Protein AF-A0AAW2Z9S6-F1 (afdb_monomer_lite)

Sequence (264 aa):
MLNVLFLSYLDWESANLIKPLLRPLSDQSIALRDLPSRLWHWSTTSNLFQDFGDALVVNSSRWFWSSSALLLTQYNLYFIGTRGRLAGVPHLWLFFALAEILPISFTQNLFFIILLPCLGQVEKQQRAFELQNRWFWLVCALPYGIILLSARSLGDNLIYGILIGRLFLLVPLFIPLKISGGSAKSNNSFTLADIVTYAVAALLFVQPLLHVSDLDTLKNIFSGLNAHPAVSALAYDFIISLFSWTVWGFITYKQQDSVKEKNN

Radius of gyration: 22.42 Å; chains: 1; bounding box: 60×62×54 Å

pLDDT: mean 75.41, std 13.13, range [40.66, 94.5]

Organism: NCBI:txid1008807

Secondary structure (DSSP, 8-state):
-HHHHHHHHHHHHHHH-SS-S---GGGHHHHHHTHHHHHHHHHHHS-HHHHHHHHHHSSHHHHHHHHHHHHHHHHHHHHHHHHHHHTT-TTTHHHHHHHHHS-HHHHHHHHHHHHGGGHHHHHHHHHHHHTT-HHHIIIIIHHHHHHHHHGGG-GGGHHHHHHHHHHHHHHHHHS------S---------HHHHHHHHHHHHHHHHHHHT--SHHHHHHHHHGGGS-HHHHHHHHHHHHHHHHHHHHHHHHHHHHHHHHHTT-

Foldseek 3Di:
DVVLVVVQLQVVCVVPDPDPPPDPPVCVVVVVVCVVVSSVVSVVPTCSLLVLLCLQLVDLLSLLLQLLLLLLLLVLLLCLLLLCVQLVPPPSVVLLVCSVPDQNLVSSLVSLVVCVVVLVSSVVQVVQQVLPVLVLLVQQVVLLLVLSVCLNVCRVNNSVSVVVSSVSSCVSNVPDRDRPPDDPPPPVPCDPSNVVSVVSSCCSVCVSVVQPPDPVVVVVSVVSCVPDPSSVSSNVSSVSNVVSVVVSVVVSVVVVVVVVVVVD

Structure (mmCIF, N/CA/C/O backbone):
data_AF-A0AAW2Z9S6-F1
#
_entry.id   AF-A0AAW2Z9S6-F1
#
loop_
_atom_site.group_PDB
_atom_site.id
_atom_site.type_symbol
_atom_site.label_atom_id
_atom_site.label_alt_id
_atom_site.label_comp_id
_atom_site.label_asym_id
_atom_site.label_entity_id
_atom_site.label_seq_id
_atom_site.pdbx_PDB_ins_code
_atom_site.Cartn_x
_atom_site.Cartn_y
_atom_site.Cartn_z
_atom_site.occupancy
_atom_site.B_iso_or_equiv
_atom_site.auth_seq_id
_atom_site.auth_comp_id
_atom_site.auth_asym_id
_atom_site.auth_atom_id
_atom_site.pdbx_PDB_model_num
ATOM 1 N N . MET A 1 1 ? 2.725 -9.858 -9.820 1.00 62.59 1 MET A N 1
ATOM 2 C CA . MET A 1 1 ? 4.072 -9.721 -9.220 1.00 62.59 1 MET A CA 1
ATOM 3 C C . MET A 1 1 ? 5.004 -10.867 -9.605 1.00 62.59 1 MET A C 1
ATOM 5 O O . MET A 1 1 ? 6.034 -10.594 -10.199 1.00 62.59 1 MET A O 1
ATOM 9 N N . LEU A 1 2 ? 4.636 -12.131 -9.364 1.00 72.44 2 LEU A N 1
ATOM 10 C CA . LEU A 1 2 ? 5.493 -13.289 -9.671 1.00 72.44 2 LEU A CA 1
ATOM 11 C C . LEU A 1 2 ? 5.925 -13.364 -11.147 1.00 72.44 2 LEU A C 1
ATOM 13 O O . LEU A 1 2 ? 7.079 -13.647 -11.434 1.00 72.44 2 LEU A O 1
ATOM 17 N N . ASN A 1 3 ? 5.035 -12.993 -12.073 1.00 75.38 3 ASN A N 1
ATOM 18 C CA . ASN A 1 3 ? 5.365 -12.918 -13.499 1.00 75.38 3 ASN A CA 1
ATOM 19 C C . ASN A 1 3 ? 6.486 -11.900 -13.809 1.00 75.38 3 ASN A C 1
ATOM 21 O O . ASN A 1 3 ? 7.333 -12.157 -14.649 1.00 75.38 3 ASN A O 1
ATOM 25 N N . VAL A 1 4 ? 6.539 -10.766 -13.098 1.00 74.69 4 VAL A N 1
ATOM 26 C CA . VAL A 1 4 ? 7.598 -9.755 -13.291 1.00 74.69 4 VAL A CA 1
ATOM 27 C C . VAL A 1 4 ? 8.944 -10.272 -12.788 1.00 74.69 4 VAL A C 1
ATOM 29 O O . VAL A 1 4 ? 9.953 -10.104 -13.460 1.00 74.69 4 VAL A O 1
ATOM 32 N N . LEU A 1 5 ? 8.942 -10.945 -11.634 1.00 78.56 5 LEU A N 1
ATOM 33 C CA . LEU A 1 5 ? 10.139 -11.584 -11.082 1.00 78.56 5 LEU A CA 1
ATOM 34 C C . LEU A 1 5 ? 10.674 -12.658 -12.033 1.00 78.56 5 LEU A C 1
ATOM 36 O O . LEU A 1 5 ? 11.873 -12.728 -12.269 1.00 78.56 5 LEU A O 1
ATOM 40 N N . PHE A 1 6 ? 9.775 -13.457 -12.608 1.00 79.75 6 PHE A N 1
ATOM 41 C CA . PHE A 1 6 ? 10.136 -14.506 -13.553 1.00 79.75 6 PHE A CA 1
ATOM 42 C C . PHE A 1 6 ? 10.740 -13.939 -14.842 1.00 79.75 6 PHE A C 1
ATOM 44 O O . PHE A 1 6 ? 11.802 -14.386 -15.260 1.00 79.75 6 PHE A O 1
ATOM 51 N N . LEU A 1 7 ? 10.111 -12.919 -15.434 1.00 79.38 7 LEU A N 1
ATOM 52 C CA . LEU A 1 7 ? 10.627 -12.260 -16.638 1.00 79.38 7 LEU A CA 1
ATOM 53 C C . LEU A 1 7 ? 11.990 -11.600 -16.387 1.00 79.38 7 LEU A C 1
ATOM 55 O O . LEU A 1 7 ? 12.924 -11.836 -17.140 1.00 79.38 7 LEU A O 1
ATOM 59 N N . SER A 1 8 ? 12.142 -10.873 -15.277 1.00 80.06 8 SER A N 1
ATOM 60 C CA . SER A 1 8 ? 13.419 -10.245 -14.915 1.00 80.06 8 SER A CA 1
ATOM 61 C C . SER A 1 8 ? 14.534 -11.265 -14.657 1.00 80.06 8 SER A C 1
ATOM 63 O O . SER A 1 8 ? 15.689 -11.017 -15.003 1.00 80.06 8 SER A O 1
ATOM 65 N N . TYR A 1 9 ? 14.207 -12.420 -14.069 1.00 80.94 9 TYR A N 1
ATOM 66 C CA . TYR A 1 9 ? 15.168 -13.507 -13.902 1.00 80.94 9 TYR A CA 1
ATOM 67 C C . TYR A 1 9 ? 15.626 -14.067 -15.250 1.00 80.94 9 TYR A C 1
ATOM 69 O O . TYR A 1 9 ? 16.826 -14.217 -15.459 1.00 80.94 9 TYR A O 1
ATOM 77 N N . LEU A 1 10 ? 14.693 -14.326 -16.173 1.00 80.31 10 LEU A N 1
ATOM 78 C CA . LEU A 1 10 ? 15.015 -14.829 -17.511 1.00 80.31 10 LEU A CA 1
ATOM 79 C C . LEU A 1 10 ? 15.867 -13.839 -18.314 1.00 80.31 10 LEU A C 1
ATOM 81 O O . LEU A 1 10 ? 16.835 -14.248 -18.955 1.00 80.31 10 LEU A O 1
ATOM 85 N N . ASP A 1 11 ? 15.549 -12.546 -18.239 1.00 81.12 11 ASP A N 1
ATOM 86 C CA . ASP A 1 11 ? 16.310 -11.499 -18.923 1.00 81.12 11 ASP A CA 1
ATOM 87 C C . ASP A 1 11 ? 17.741 -11.415 -18.372 1.00 81.12 11 ASP A C 1
ATOM 89 O O . ASP A 1 11 ? 18.709 -11.456 -19.135 1.00 81.12 11 ASP A O 1
ATOM 93 N N . TRP A 1 12 ? 17.899 -11.402 -17.044 1.00 82.62 12 TRP A N 1
ATOM 94 C CA . TRP A 1 12 ? 19.214 -11.428 -16.397 1.00 82.62 12 TRP A CA 1
ATOM 95 C C . TRP A 1 12 ? 19.997 -12.708 -16.710 1.00 82.62 12 TRP A C 1
ATOM 97 O O . TRP A 1 12 ? 21.209 -12.649 -16.927 1.00 82.62 12 TRP A O 1
ATOM 107 N N . GLU A 1 13 ? 19.325 -13.860 -16.757 1.00 79.62 13 GLU A N 1
ATOM 108 C CA . GLU A 1 13 ? 19.946 -15.139 -17.093 1.00 79.62 13 GLU A CA 1
ATOM 109 C C . GLU A 1 13 ? 20.476 -15.127 -18.531 1.00 79.62 13 GLU A C 1
ATOM 111 O O . GLU A 1 13 ? 21.616 -15.522 -18.772 1.00 79.62 13 GLU A O 1
ATOM 116 N N . SER A 1 14 ? 19.686 -14.606 -19.474 1.00 76.12 14 SER A N 1
ATOM 117 C CA . SER A 1 14 ? 20.071 -14.497 -20.885 1.00 76.12 14 SER A CA 1
ATOM 118 C C . SER A 1 14 ? 21.260 -13.558 -21.122 1.00 76.12 14 SER A C 1
ATOM 120 O O . SER A 1 14 ? 22.057 -13.793 -22.029 1.00 76.12 14 SER A O 1
ATOM 122 N N . ALA A 1 15 ? 21.411 -12.525 -20.285 1.00 75.50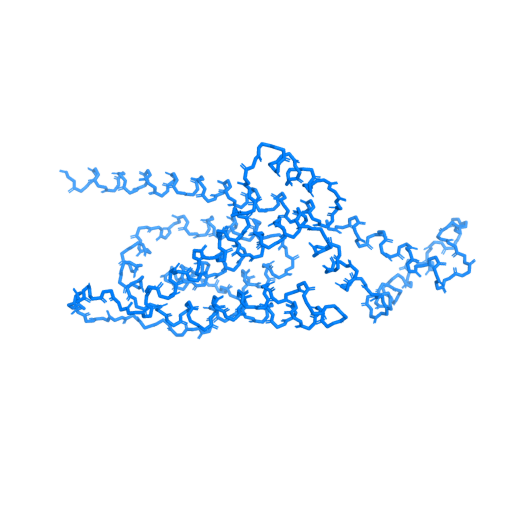 15 ALA A N 1
ATOM 123 C CA . ALA A 1 15 ? 22.498 -11.554 -20.373 1.00 75.50 15 ALA A CA 1
ATOM 124 C C . ALA A 1 15 ? 23.806 -12.044 -19.725 1.00 75.50 15 ALA A C 1
ATOM 126 O O . ALA A 1 15 ? 24.889 -11.669 -20.173 1.00 75.50 15 ALA A O 1
ATOM 127 N N . ASN A 1 16 ? 23.722 -12.875 -18.679 1.00 73.12 16 ASN A N 1
ATOM 128 C CA . ASN A 1 16 ? 24.881 -13.292 -17.880 1.00 73.12 16 ASN A CA 1
ATOM 129 C C . ASN A 1 16 ? 25.348 -14.735 -18.141 1.00 73.12 16 ASN A C 1
ATOM 131 O O . ASN A 1 16 ? 26.445 -15.103 -17.717 1.00 73.12 16 ASN A O 1
ATOM 135 N N . LEU A 1 17 ? 24.560 -15.570 -18.830 1.00 65.25 17 LEU A N 1
ATOM 136 C CA . LEU A 1 17 ? 24.917 -16.961 -19.124 1.00 65.25 17 LEU A CA 1
ATOM 137 C C . LEU A 1 17 ? 24.865 -17.273 -20.627 1.00 65.25 17 LEU A C 1
ATOM 139 O O . LEU A 1 17 ? 23.868 -17.069 -21.305 1.00 65.25 17 LEU A O 1
ATOM 143 N N . ILE A 1 18 ? 25.937 -17.894 -21.132 1.00 52.91 18 ILE A N 1
ATOM 144 C CA . ILE A 1 18 ? 26.110 -18.297 -22.545 1.00 52.91 18 ILE A CA 1
ATOM 145 C C . ILE A 1 18 ? 25.125 -19.414 -22.976 1.00 52.91 18 ILE A C 1
ATOM 147 O O . ILE A 1 18 ? 25.031 -19.737 -24.159 1.00 52.91 18 ILE A O 1
ATOM 151 N N . LYS A 1 19 ? 24.378 -20.042 -22.052 1.00 52.75 19 LYS A N 1
ATOM 152 C CA . LYS A 1 19 ? 23.425 -21.122 -22.372 1.00 52.75 19 LYS A CA 1
ATOM 153 C C . LYS A 1 19 ? 22.142 -21.023 -21.529 1.00 52.75 19 LYS A C 1
ATOM 155 O O . LYS A 1 19 ? 22.248 -21.186 -20.314 1.00 52.75 19 LYS A O 1
ATOM 160 N N . PRO A 1 20 ? 20.961 -20.832 -22.150 1.00 52.03 20 PRO A N 1
ATOM 161 C CA . PRO A 1 20 ? 19.676 -20.786 -21.450 1.00 52.03 20 PRO A CA 1
ATOM 162 C C . PRO A 1 20 ? 19.288 -22.156 -20.866 1.00 52.03 20 PRO A C 1
ATOM 164 O O . PRO A 1 20 ? 19.806 -23.188 -21.299 1.00 52.03 20 PRO A O 1
ATOM 167 N N . LEU A 1 21 ? 18.338 -22.157 -19.920 1.00 54.91 21 LEU A N 1
ATOM 168 C CA . LEU A 1 21 ? 17.758 -23.290 -19.163 1.00 54.91 21 LEU A CA 1
ATOM 169 C C . LEU A 1 21 ? 17.339 -24.548 -19.956 1.00 54.91 21 LEU A C 1
ATOM 171 O O . LEU A 1 21 ? 16.983 -25.561 -19.355 1.00 54.91 21 LEU A O 1
ATOM 175 N N . LEU A 1 22 ? 17.418 -24.544 -21.285 1.00 52.47 22 LEU A N 1
ATOM 176 C CA . LEU A 1 22 ? 17.232 -25.717 -22.138 1.00 52.47 22 LEU A CA 1
ATOM 177 C C . LEU A 1 22 ? 18.496 -26.600 -22.138 1.00 52.47 22 LEU A C 1
ATOM 179 O O . LEU A 1 22 ? 19.112 -26.838 -23.177 1.00 52.47 22 LEU A O 1
ATOM 183 N N . ARG A 1 23 ? 18.914 -27.086 -20.962 1.00 53.75 23 ARG A N 1
ATOM 184 C CA . ARG A 1 23 ? 19.869 -28.203 -20.865 1.00 53.75 23 ARG A CA 1
ATOM 185 C C . ARG A 1 23 ? 19.127 -29.544 -20.879 1.00 53.75 23 ARG A C 1
ATOM 187 O O . ARG A 1 23 ? 18.022 -29.629 -20.342 1.00 53.75 23 ARG A O 1
ATOM 194 N N . PRO A 1 24 ? 19.723 -30.596 -21.469 1.00 51.78 24 PRO A N 1
ATOM 195 C CA . PRO A 1 24 ? 19.145 -31.935 -21.456 1.00 51.78 24 PRO A CA 1
ATOM 196 C C . PRO A 1 24 ? 18.917 -32.436 -20.018 1.00 51.78 24 PRO A C 1
ATOM 198 O O . PRO A 1 24 ? 19.668 -32.109 -19.099 1.00 51.78 24 PRO A O 1
ATOM 201 N N . LEU A 1 25 ? 17.867 -33.247 -19.847 1.00 52.03 25 LEU A N 1
ATOM 202 C CA . LEU A 1 25 ? 17.317 -33.752 -18.576 1.00 52.03 25 LEU A CA 1
ATOM 203 C C . LEU A 1 25 ? 18.333 -34.420 -17.623 1.00 52.03 25 LEU A C 1
ATOM 205 O O . LEU A 1 25 ? 18.037 -34.562 -16.441 1.00 52.03 25 LEU A O 1
ATOM 209 N N . SER A 1 26 ? 19.527 -34.795 -18.092 1.00 54.38 26 SER A N 1
ATOM 210 C CA . SER A 1 26 ? 20.586 -35.390 -17.264 1.00 54.38 26 SER A CA 1
ATOM 211 C C . SER A 1 26 ? 21.250 -34.409 -16.284 1.00 54.38 26 SER A C 1
ATOM 213 O O . SER A 1 26 ? 21.793 -34.855 -15.279 1.00 54.38 26 SER A O 1
ATOM 215 N N . ASP A 1 27 ? 21.177 -33.095 -16.535 1.00 55.59 27 ASP A N 1
ATOM 216 C CA . ASP A 1 27 ? 21.885 -32.056 -15.757 1.00 55.59 27 ASP A CA 1
ATOM 217 C C . ASP A 1 27 ? 20.980 -31.269 -14.781 1.00 55.59 27 ASP A C 1
ATOM 219 O O . ASP A 1 27 ? 21.445 -30.372 -14.070 1.00 55.59 27 ASP A O 1
ATOM 223 N N . GLN A 1 28 ? 19.676 -31.572 -14.726 1.00 55.84 28 GLN A N 1
ATOM 224 C CA . GLN A 1 28 ? 18.702 -30.786 -13.949 1.00 55.84 28 GLN A CA 1
ATOM 225 C C . GLN A 1 28 ? 18.912 -30.863 -12.428 1.00 55.84 28 GLN A C 1
ATOM 227 O O . GLN A 1 28 ? 18.632 -29.897 -11.718 1.00 55.84 28 GLN A O 1
ATOM 232 N N . SER A 1 29 ? 19.446 -31.973 -11.913 1.00 54.62 29 SER A N 1
ATOM 233 C CA . SER A 1 29 ? 19.710 -32.149 -10.477 1.00 54.62 29 SER A CA 1
ATOM 234 C C . SER A 1 29 ? 20.829 -31.234 -9.963 1.00 54.62 29 SER A C 1
ATOM 236 O O . SER A 1 29 ? 20.749 -30.728 -8.844 1.00 54.62 29 SER A O 1
ATOM 238 N N . ILE A 1 30 ? 21.837 -30.964 -10.797 1.00 55.44 30 ILE A N 1
ATOM 239 C CA . ILE A 1 30 ? 22.934 -30.033 -10.497 1.00 55.44 30 ILE A CA 1
ATOM 240 C C . ILE A 1 30 ? 22.424 -28.587 -10.602 1.00 55.44 30 ILE A C 1
ATOM 242 O O . ILE A 1 30 ? 22.710 -27.765 -9.735 1.00 55.44 30 ILE A O 1
ATOM 246 N N . ALA A 1 31 ? 21.582 -28.292 -11.599 1.00 61.53 31 ALA A N 1
ATOM 247 C CA . ALA A 1 31 ? 20.992 -26.966 -11.786 1.00 61.53 31 ALA A CA 1
ATOM 248 C C . ALA A 1 31 ? 20.069 -26.531 -10.628 1.00 61.53 31 ALA A C 1
ATOM 250 O O . ALA A 1 31 ? 20.084 -25.362 -10.247 1.00 61.53 31 ALA A O 1
ATOM 251 N N . LEU A 1 32 ? 19.305 -27.457 -10.034 1.00 65.62 32 LEU A N 1
ATOM 252 C CA . LEU A 1 32 ? 18.436 -27.167 -8.883 1.00 65.62 32 LEU A CA 1
ATOM 253 C C . LEU A 1 32 ? 19.219 -26.921 -7.586 1.00 65.62 32 LEU A C 1
ATOM 255 O O . LEU A 1 32 ? 18.784 -26.127 -6.752 1.00 65.62 32 LEU A O 1
ATOM 259 N N . ARG A 1 33 ? 20.382 -27.562 -7.413 1.00 71.38 33 ARG A N 1
ATOM 260 C CA . ARG A 1 33 ? 21.238 -27.376 -6.228 1.00 71.38 33 ARG A CA 1
ATOM 261 C C . ARG A 1 33 ? 21.882 -25.989 -6.190 1.00 71.38 33 ARG A C 1
ATOM 263 O O . ARG A 1 33 ? 22.049 -25.428 -5.111 1.00 71.38 33 ARG A O 1
ATOM 270 N N . ASP A 1 34 ? 22.171 -25.432 -7.362 1.00 73.75 34 ASP A N 1
ATOM 271 C CA . ASP A 1 34 ? 22.728 -24.086 -7.531 1.00 73.75 34 ASP A CA 1
ATOM 272 C C . ASP A 1 34 ? 21.647 -22.998 -7.641 1.00 73.75 34 ASP A C 1
ATOM 274 O O . ASP A 1 34 ? 21.958 -21.811 -7.723 1.00 73.75 34 ASP A O 1
ATOM 278 N N . LEU A 1 35 ? 20.364 -23.370 -7.657 1.00 78.06 35 LEU A N 1
ATOM 279 C CA . LEU A 1 35 ? 19.271 -22.413 -7.809 1.00 78.06 35 LEU A CA 1
ATOM 280 C C . LEU A 1 35 ? 19.270 -21.337 -6.705 1.00 78.06 35 LEU A C 1
ATOM 282 O O . LEU A 1 35 ? 19.138 -20.165 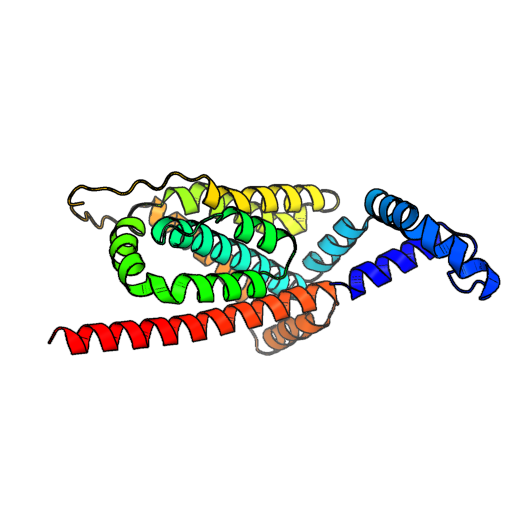-7.053 1.00 78.06 35 LEU A O 1
ATOM 286 N N . PRO A 1 36 ? 19.479 -21.651 -5.407 1.00 82.56 36 PRO A N 1
ATOM 287 C CA . PRO A 1 36 ? 19.487 -20.625 -4.363 1.00 82.56 36 PRO A CA 1
ATOM 288 C C . PRO A 1 36 ? 20.620 -19.608 -4.522 1.00 82.56 36 PRO A C 1
ATOM 290 O O . PRO A 1 36 ? 20.398 -18.413 -4.344 1.00 82.56 36 PRO A O 1
ATOM 293 N N . SER A 1 37 ? 21.826 -20.054 -4.887 1.00 81.62 37 SER A N 1
ATOM 294 C CA . SER A 1 37 ? 22.971 -19.157 -5.086 1.00 81.62 37 SER A CA 1
ATOM 295 C C . SER A 1 37 ? 22.799 -18.295 -6.337 1.00 81.62 37 SER A C 1
ATOM 297 O O . SER A 1 37 ? 23.127 -17.110 -6.308 1.00 81.62 37 SER A O 1
ATOM 299 N N . ARG A 1 38 ? 22.210 -18.842 -7.407 1.00 78.00 38 ARG A N 1
ATOM 300 C CA . ARG A 1 38 ? 21.853 -18.081 -8.615 1.00 78.00 38 ARG A CA 1
ATOM 301 C C . ARG A 1 38 ? 20.750 -17.064 -8.357 1.00 78.00 38 ARG A C 1
ATOM 303 O O . ARG A 1 38 ? 20.885 -15.926 -8.787 1.00 78.00 38 ARG A O 1
ATOM 310 N N . LEU A 1 39 ? 19.692 -17.444 -7.639 1.00 81.69 39 LEU A N 1
ATOM 311 C CA . LEU A 1 39 ? 18.620 -16.526 -7.243 1.00 81.69 39 LEU A CA 1
ATOM 312 C C . LEU A 1 39 ? 19.158 -15.407 -6.351 1.00 81.69 39 LEU A C 1
ATOM 314 O O . LEU A 1 39 ? 18.806 -14.249 -6.552 1.00 81.69 39 LEU A O 1
ATOM 318 N N . TRP A 1 40 ? 20.054 -15.728 -5.417 1.00 81.81 40 TRP A N 1
ATOM 319 C CA . TRP A 1 40 ? 20.722 -14.727 -4.590 1.00 81.81 40 TRP A CA 1
ATOM 320 C C . TRP A 1 40 ? 21.567 -13.763 -5.430 1.00 81.81 40 TRP A C 1
ATOM 322 O O . TRP A 1 40 ? 21.462 -12.543 -5.285 1.00 81.81 40 TRP A O 1
ATOM 332 N N . HIS A 1 41 ? 22.368 -14.291 -6.356 1.00 82.75 41 HIS A N 1
ATOM 333 C CA . HIS A 1 41 ? 23.206 -13.469 -7.222 1.00 82.75 41 HIS A CA 1
ATOM 334 C C . HIS A 1 41 ? 22.371 -12.572 -8.141 1.00 82.75 41 HIS A C 1
ATOM 336 O O . HIS A 1 41 ? 22.622 -11.372 -8.214 1.00 82.75 41 HIS A O 1
ATOM 342 N N . TRP A 1 42 ? 21.317 -13.111 -8.751 1.00 84.06 42 TRP A N 1
ATOM 343 C CA . TRP A 1 42 ? 20.338 -12.330 -9.504 1.00 84.06 42 TRP A CA 1
ATOM 344 C C . TRP A 1 42 ? 19.702 -11.236 -8.641 1.00 84.06 42 TRP A C 1
ATOM 346 O O . TRP A 1 42 ? 19.671 -10.075 -9.041 1.00 84.06 42 TRP A O 1
ATOM 356 N N . SER A 1 43 ? 19.256 -11.568 -7.428 1.00 80.12 43 SER A N 1
ATOM 357 C CA . SER A 1 43 ? 18.590 -10.602 -6.547 1.00 80.12 43 SER A CA 1
ATOM 358 C C . SER A 1 43 ? 19.492 -9.443 -6.110 1.00 80.12 43 SER A C 1
ATOM 360 O O . SER A 1 43 ? 18.989 -8.362 -5.827 1.00 80.12 43 SER A O 1
ATOM 362 N N . THR A 1 44 ? 20.814 -9.650 -6.074 1.00 80.94 44 THR A N 1
ATOM 363 C CA . THR A 1 44 ? 21.791 -8.629 -5.655 1.00 80.94 44 THR A CA 1
ATOM 364 C C . THR A 1 44 ? 22.428 -7.870 -6.819 1.00 80.94 44 THR A C 1
ATOM 366 O O . THR A 1 44 ? 22.963 -6.789 -6.599 1.00 80.94 44 THR A O 1
ATOM 369 N N . THR A 1 45 ? 22.380 -8.405 -8.044 1.00 80.50 45 THR A N 1
ATOM 370 C CA . THR A 1 45 ? 23.029 -7.800 -9.226 1.00 80.50 45 THR A CA 1
ATOM 371 C C . THR A 1 45 ? 22.063 -7.293 -10.290 1.00 80.50 45 THR A C 1
ATOM 373 O O . THR A 1 45 ? 22.484 -6.577 -11.195 1.00 80.50 45 THR A O 1
ATOM 376 N N . SER A 1 46 ? 20.783 -7.657 -10.219 1.00 79.94 46 SER A N 1
ATOM 377 C CA . SER A 1 46 ? 19.779 -7.168 -11.163 1.00 79.94 46 SER A CA 1
ATOM 378 C C . SER A 1 46 ? 19.278 -5.773 -10.791 1.00 79.94 46 SER A C 1
ATOM 380 O O . SER A 1 46 ? 19.144 -5.425 -9.618 1.00 79.94 46 SER A O 1
ATOM 382 N N . ASN A 1 47 ? 18.894 -5.003 -11.809 1.00 81.75 47 ASN A N 1
ATOM 383 C CA . ASN A 1 47 ? 18.196 -3.727 -11.648 1.00 81.75 47 ASN A CA 1
ATOM 384 C C . ASN A 1 47 ? 16.687 -3.909 -11.412 1.00 81.75 47 ASN A C 1
ATOM 386 O O . ASN A 1 47 ? 15.922 -2.964 -11.569 1.00 81.75 47 ASN A O 1
ATOM 390 N N . LEU A 1 48 ? 16.251 -5.102 -10.982 1.00 81.62 48 LEU A N 1
ATOM 391 C CA . LEU A 1 48 ? 14.846 -5.497 -10.837 1.00 81.62 48 LEU A CA 1
ATOM 392 C C . LEU A 1 48 ? 13.984 -4.426 -10.154 1.00 81.62 48 LEU A C 1
ATOM 394 O O . LEU A 1 48 ? 12.885 -4.126 -10.614 1.00 81.62 48 LEU A O 1
ATOM 398 N N . PHE A 1 49 ? 14.453 -3.874 -9.034 1.00 79.00 49 PHE A N 1
ATOM 399 C CA . PHE A 1 49 ? 13.690 -2.893 -8.261 1.00 79.00 49 PHE A CA 1
ATOM 400 C C . PHE A 1 49 ? 13.639 -1.516 -8.928 1.00 79.00 49 PHE A C 1
ATOM 402 O O . PHE A 1 49 ? 12.621 -0.834 -8.809 1.00 79.00 49 PHE A O 1
ATOM 409 N N . GLN A 1 50 ? 14.702 -1.133 -9.635 1.00 83.69 50 GLN A N 1
ATOM 410 C CA . GLN A 1 50 ? 14.746 0.104 -10.407 1.00 83.69 50 GLN A CA 1
ATOM 411 C C . GLN A 1 50 ? 13.822 -0.015 -11.625 1.00 83.69 50 GLN A C 1
ATOM 413 O O . GLN A 1 50 ? 12.906 0.788 -11.758 1.00 83.69 50 GLN A O 1
ATOM 418 N N . ASP A 1 51 ? 13.939 -1.096 -12.402 1.00 83.94 51 ASP A N 1
ATOM 419 C CA . ASP A 1 51 ? 13.086 -1.374 -13.566 1.00 83.94 51 ASP A CA 1
ATOM 420 C C . ASP A 1 51 ? 11.604 -1.464 -13.172 1.00 83.94 51 ASP A C 1
ATOM 422 O O . ASP A 1 51 ? 10.714 -0.965 -13.868 1.00 83.94 51 ASP A O 1
ATOM 426 N N . PHE A 1 52 ? 11.323 -2.082 -12.019 1.00 83.81 52 PHE A N 1
ATOM 427 C CA . PHE A 1 52 ? 9.979 -2.136 -11.458 1.00 83.81 52 PHE A CA 1
ATOM 428 C C . PHE A 1 52 ? 9.469 -0.738 -11.114 1.00 83.81 52 PHE A C 1
ATOM 430 O O . PHE A 1 52 ? 8.365 -0.389 -11.527 1.00 83.81 52 PHE A O 1
ATOM 437 N N . GLY A 1 53 ? 10.255 0.056 -10.381 1.00 84.94 53 GLY A N 1
ATOM 438 C CA . GLY A 1 53 ? 9.904 1.426 -10.013 1.00 84.94 53 GLY A CA 1
ATOM 439 C C . GLY A 1 53 ? 9.662 2.307 -11.238 1.00 84.94 53 GLY A C 1
ATOM 440 O O . GLY A 1 53 ? 8.627 2.973 -11.320 1.00 84.94 53 GLY A O 1
ATOM 441 N N . ASP A 1 54 ? 10.555 2.241 -12.221 1.00 86.75 54 ASP A N 1
ATOM 442 C CA . ASP A 1 54 ? 10.460 2.990 -13.468 1.00 86.75 54 ASP A CA 1
ATOM 443 C C . ASP A 1 54 ? 9.180 2.615 -14.219 1.00 86.75 54 ASP A C 1
ATOM 445 O O . ASP A 1 54 ? 8.385 3.486 -14.585 1.00 86.75 54 ASP A O 1
ATOM 449 N N . ALA A 1 55 ? 8.866 1.320 -14.326 1.00 85.81 55 ALA A N 1
ATOM 450 C CA . ALA A 1 55 ? 7.630 0.858 -14.952 1.00 85.81 55 ALA A CA 1
ATOM 451 C C . ALA A 1 55 ? 6.354 1.432 -14.301 1.00 85.81 55 ALA A C 1
ATOM 453 O O . ALA A 1 55 ? 5.351 1.608 -15.009 1.00 85.81 55 ALA A O 1
ATOM 454 N N . LEU A 1 56 ? 6.376 1.737 -12.995 1.00 84.81 56 LEU A N 1
ATOM 455 C CA . LEU A 1 56 ? 5.253 2.353 -12.277 1.00 84.81 56 LEU A CA 1
ATOM 456 C C . LEU A 1 56 ? 5.093 3.849 -12.586 1.00 84.81 56 LEU A C 1
ATOM 458 O O . LEU A 1 56 ? 3.961 4.332 -12.654 1.00 84.81 56 LEU A O 1
ATOM 462 N N . VAL A 1 57 ? 6.194 4.585 -12.779 1.00 85.25 57 VAL A N 1
ATOM 463 C CA . VAL A 1 57 ? 6.186 6.057 -12.929 1.00 85.25 57 VAL A CA 1
ATOM 464 C C . VAL A 1 57 ? 6.199 6.544 -14.385 1.00 85.25 57 VAL A C 1
ATOM 466 O O . VAL A 1 57 ? 5.888 7.711 -14.633 1.00 85.25 57 VAL A O 1
ATOM 469 N N . VAL A 1 58 ? 6.515 5.671 -15.353 1.00 84.25 58 VAL A N 1
ATOM 470 C CA . VAL A 1 58 ? 6.715 6.014 -16.781 1.00 84.25 58 VAL A CA 1
ATOM 471 C C . VAL A 1 58 ? 5.559 6.827 -17.384 1.00 84.25 58 VAL A C 1
ATOM 473 O O . VAL A 1 58 ? 5.775 7.908 -17.935 1.00 84.25 58 VAL A O 1
ATOM 476 N N . ASN A 1 59 ? 4.320 6.344 -17.254 1.00 81.38 59 ASN A N 1
ATOM 477 C CA . ASN A 1 59 ? 3.140 6.963 -17.868 1.00 81.38 59 ASN A CA 1
ATOM 478 C C . ASN A 1 59 ? 2.194 7.510 -16.804 1.00 81.38 59 ASN A C 1
ATOM 480 O O . ASN A 1 59 ? 1.994 6.871 -15.776 1.00 81.38 59 ASN A O 1
ATOM 484 N N . SER A 1 60 ? 1.505 8.617 -17.096 1.00 78.38 60 SER A N 1
ATOM 485 C CA . SER A 1 60 ? 0.555 9.236 -16.156 1.00 78.38 60 SER A CA 1
ATOM 486 C C . SER A 1 60 ? -0.560 8.276 -15.718 1.00 78.38 60 SER A C 1
ATOM 488 O O . SER A 1 60 ? -0.945 8.269 -14.557 1.00 78.38 60 SER A O 1
ATOM 490 N N . SER A 1 61 ? -1.015 7.401 -16.620 1.00 79.94 61 SER A N 1
ATOM 491 C CA . SER A 1 61 ? -2.009 6.361 -16.320 1.00 79.94 61 SER A CA 1
ATOM 492 C C . SER A 1 61 ? -1.468 5.268 -15.378 1.00 79.94 61 SER A C 1
ATOM 494 O O . SER A 1 61 ? -2.129 4.879 -14.419 1.00 79.94 61 SER A O 1
ATOM 496 N N . ARG A 1 62 ? -0.220 4.820 -15.580 1.00 83.56 62 ARG A N 1
ATOM 497 C CA . ARG A 1 62 ? 0.441 3.845 -14.689 1.00 83.56 62 ARG A CA 1
ATOM 498 C C . ARG A 1 62 ? 0.737 4.453 -13.321 1.00 83.56 62 ARG A C 1
ATOM 500 O O . ARG A 1 62 ? 0.516 3.808 -12.295 1.00 83.56 62 ARG A O 1
ATOM 507 N N . TRP A 1 63 ? 1.161 5.712 -13.320 1.00 83.31 63 TRP A N 1
ATOM 508 C CA . TRP A 1 63 ? 1.420 6.473 -12.111 1.00 83.31 63 TRP A CA 1
ATOM 509 C C . TRP A 1 63 ? 0.148 6.698 -11.299 1.00 83.31 63 TRP A C 1
ATOM 511 O O . TRP A 1 63 ? 0.178 6.517 -10.087 1.00 83.31 63 TRP A O 1
ATOM 521 N N . PHE A 1 64 ? -0.980 7.014 -11.941 1.00 82.25 64 PHE A N 1
ATOM 522 C CA . PHE A 1 64 ? -2.278 7.154 -11.277 1.00 82.25 64 PHE A CA 1
ATOM 523 C C . PHE A 1 64 ? -2.610 5.917 -10.433 1.00 82.25 64 PHE A C 1
ATOM 525 O O . PHE A 1 64 ? -2.854 6.031 -9.232 1.00 82.25 64 PHE A O 1
ATOM 532 N N . TRP A 1 65 ? -2.557 4.725 -11.035 1.00 83.38 65 TRP A N 1
ATOM 533 C CA . TRP A 1 65 ? -2.880 3.483 -10.328 1.00 83.38 65 TRP A CA 1
ATOM 534 C C . TRP A 1 65 ? -1.857 3.153 -9.243 1.00 83.38 65 TRP A C 1
ATOM 536 O O . TRP A 1 65 ? -2.231 2.768 -8.137 1.00 83.38 65 TRP A O 1
ATOM 546 N N . SER A 1 66 ? -0.572 3.349 -9.538 1.00 86.75 66 SER A N 1
ATOM 547 C CA . SER A 1 66 ? 0.513 3.047 -8.602 1.00 86.75 66 SER A CA 1
ATOM 548 C C . SER A 1 66 ? 0.488 3.973 -7.383 1.00 86.75 66 SER A C 1
ATOM 550 O O . SER A 1 66 ? 0.519 3.501 -6.251 1.00 86.75 66 SER A O 1
ATOM 552 N N . SER A 1 67 ? 0.362 5.285 -7.594 1.00 83.62 67 SER A N 1
ATOM 553 C CA . SER A 1 67 ? 0.249 6.278 -6.518 1.00 83.62 67 SER A CA 1
ATOM 554 C C . SER A 1 67 ? -1.013 6.073 -5.679 1.00 83.62 67 SER A C 1
ATOM 556 O O . SER A 1 67 ? -0.930 6.112 -4.454 1.00 83.62 67 SER A O 1
ATOM 558 N N . SER A 1 68 ? -2.151 5.753 -6.304 1.00 82.94 68 SER A N 1
ATOM 559 C CA . SER A 1 68 ? -3.401 5.450 -5.591 1.00 82.94 68 SER A CA 1
ATOM 560 C C . SER A 1 68 ? -3.270 4.212 -4.698 1.00 82.94 68 SER A C 1
ATOM 562 O O . SER A 1 68 ? -3.672 4.245 -3.535 1.00 82.94 68 SER A O 1
ATOM 564 N N . ALA A 1 69 ? -2.654 3.136 -5.201 1.00 86.50 69 ALA A N 1
ATOM 565 C CA . ALA A 1 69 ? -2.391 1.925 -4.422 1.00 86.50 69 ALA A CA 1
ATOM 566 C C . ALA A 1 69 ? -1.441 2.183 -3.238 1.00 86.50 69 ALA A C 1
ATOM 568 O O . ALA A 1 69 ? -1.670 1.694 -2.128 1.00 86.50 69 ALA A O 1
ATOM 569 N N . LEU A 1 70 ? -0.398 2.991 -3.446 1.00 87.50 70 LEU A N 1
ATOM 570 C CA . LEU A 1 70 ? 0.571 3.361 -2.411 1.00 87.50 70 LEU A CA 1
ATOM 571 C C . LEU A 1 70 ? -0.056 4.249 -1.321 1.00 87.50 70 LEU A C 1
ATOM 573 O O . LEU A 1 70 ? 0.116 3.980 -0.132 1.00 87.50 70 LEU A O 1
ATOM 577 N N . LEU A 1 71 ? -0.864 5.243 -1.700 1.00 83.50 71 LEU A N 1
ATOM 578 C CA . LEU A 1 71 ? -1.619 6.073 -0.752 1.00 83.50 71 LEU A CA 1
ATOM 579 C C . LEU A 1 71 ? -2.631 5.249 0.051 1.00 83.50 71 LEU A C 1
ATOM 581 O O . LEU A 1 71 ? -2.728 5.398 1.271 1.00 83.50 71 LEU A O 1
ATOM 585 N N . LEU A 1 72 ? -3.349 4.333 -0.605 1.00 84.62 72 LEU A N 1
ATOM 586 C CA . LEU A 1 72 ? -4.268 3.431 0.087 1.00 84.62 72 LEU A CA 1
ATOM 587 C C . LEU A 1 72 ? -3.523 2.503 1.055 1.00 84.62 72 LEU A C 1
ATOM 589 O O . LEU A 1 72 ? -4.014 2.230 2.149 1.00 84.62 72 LEU A O 1
ATOM 593 N N . THR A 1 73 ? -2.311 2.071 0.703 1.00 89.25 73 THR A N 1
ATOM 594 C CA . THR A 1 73 ? -1.449 1.283 1.595 1.00 89.25 73 THR A CA 1
ATOM 595 C C . THR A 1 73 ? -1.081 2.057 2.852 1.00 89.25 73 THR A C 1
ATOM 597 O O . THR A 1 73 ? -1.231 1.541 3.962 1.00 89.25 73 THR A O 1
ATOM 600 N N . GLN A 1 74 ? -0.677 3.317 2.698 1.00 86.00 74 GLN A N 1
ATOM 601 C CA . GLN A 1 74 ? -0.412 4.191 3.833 1.00 86.00 74 GLN A CA 1
ATOM 602 C C . GLN A 1 74 ? -1.640 4.347 4.738 1.00 86.00 74 GLN A C 1
ATOM 604 O O . GLN A 1 74 ? -1.526 4.231 5.962 1.00 86.00 74 GLN A O 1
ATOM 609 N N . TYR A 1 75 ? -2.813 4.579 4.149 1.00 84.00 75 TYR A N 1
ATOM 610 C CA . TYR A 1 75 ? -4.060 4.686 4.900 1.00 84.00 75 TYR A CA 1
ATOM 611 C C . TYR A 1 75 ? -4.396 3.389 5.654 1.00 84.00 75 TYR A C 1
ATOM 613 O O . TYR A 1 75 ? -4.724 3.425 6.841 1.00 84.00 75 TYR A O 1
ATOM 621 N N . ASN A 1 76 ? -4.250 2.231 5.006 1.00 86.81 76 ASN A N 1
ATOM 622 C CA . ASN A 1 76 ? -4.477 0.930 5.633 1.00 86.81 76 ASN A CA 1
ATOM 623 C C . ASN A 1 76 ? -3.538 0.686 6.816 1.00 86.81 76 ASN A C 1
ATOM 625 O O . ASN A 1 76 ? -3.987 0.252 7.873 1.00 86.81 76 ASN A O 1
ATOM 629 N N . LEU A 1 77 ? -2.250 1.002 6.685 1.00 88.69 77 LEU A N 1
ATOM 630 C CA . LEU A 1 77 ? -1.284 0.825 7.772 1.00 88.69 77 LEU A CA 1
ATOM 631 C C . LEU A 1 77 ? -1.511 1.795 8.931 1.00 88.69 77 LEU A C 1
ATOM 633 O O . LEU A 1 77 ? -1.342 1.420 10.093 1.00 88.69 77 LEU A O 1
ATOM 637 N N . TYR A 1 78 ? -1.978 3.010 8.647 1.00 84.50 78 TYR A N 1
ATOM 638 C CA . TYR A 1 78 ? -2.477 3.901 9.688 1.00 84.50 78 TYR A CA 1
ATOM 639 C C . TYR A 1 78 ? -3.664 3.295 10.440 1.00 84.50 78 TYR A C 1
ATOM 641 O O . TYR A 1 78 ? -3.674 3.258 11.675 1.00 84.50 78 TYR A O 1
ATOM 649 N N . PHE A 1 79 ? -4.657 2.799 9.702 1.00 84.00 79 PHE A N 1
ATOM 650 C CA . PHE A 1 79 ? -5.837 2.171 10.281 1.00 84.00 79 PHE A CA 1
ATOM 651 C C . PHE A 1 79 ? -5.460 0.953 11.132 1.00 84.00 79 PHE A C 1
ATOM 653 O O . PHE A 1 79 ? -5.870 0.868 12.287 1.00 84.00 79 PHE A O 1
ATOM 660 N N . ILE A 1 80 ? -4.612 0.062 10.616 1.00 88.44 80 ILE A N 1
ATOM 661 C CA . ILE A 1 80 ? -4.105 -1.114 11.332 1.00 88.44 80 ILE A CA 1
ATOM 662 C C . ILE A 1 80 ? -3.341 -0.695 12.593 1.00 88.44 80 ILE A C 1
ATOM 664 O O . ILE A 1 80 ? -3.621 -1.189 13.684 1.00 88.44 80 ILE A O 1
ATOM 668 N N . GLY A 1 81 ? -2.416 0.260 12.478 1.00 85.38 81 GLY A N 1
ATO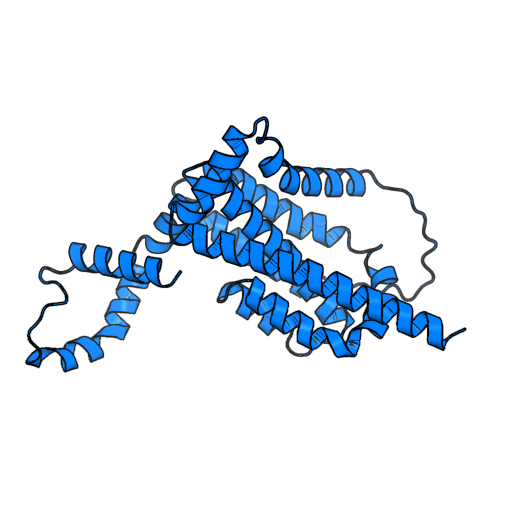M 669 C CA . GLY A 1 81 ? -1.602 0.740 13.595 1.00 85.38 81 GLY A CA 1
ATOM 670 C C . GLY A 1 81 ? -2.423 1.366 14.723 1.00 85.38 81 GLY A C 1
ATOM 671 O O . GLY A 1 81 ? -2.127 1.183 15.904 1.00 85.38 81 GLY A O 1
ATOM 672 N N . THR A 1 82 ? -3.469 2.111 14.382 1.00 79.38 82 THR A N 1
ATOM 673 C CA . THR A 1 82 ? -4.336 2.765 15.369 1.00 79.38 82 THR A CA 1
ATOM 674 C C . THR A 1 82 ? -5.334 1.784 15.965 1.00 79.38 82 THR A C 1
ATOM 676 O O . THR A 1 82 ? -5.343 1.575 17.178 1.00 79.38 82 THR A O 1
ATOM 679 N N . ARG A 1 83 ? -6.126 1.116 15.124 1.00 81.50 83 ARG A N 1
ATOM 680 C CA . ARG A 1 83 ? -7.159 0.172 15.559 1.00 81.50 83 ARG A CA 1
ATOM 681 C C . ARG A 1 83 ? -6.584 -1.043 16.250 1.00 81.50 83 ARG A C 1
ATOM 683 O O . ARG A 1 83 ? -7.161 -1.486 17.231 1.00 81.50 83 ARG A O 1
ATOM 690 N N . GLY A 1 84 ? -5.454 -1.557 15.776 1.00 85.69 84 GLY A N 1
ATOM 691 C CA . GLY A 1 84 ? -4.830 -2.743 16.343 1.00 85.69 84 GLY A CA 1
ATOM 692 C C . GLY A 1 84 ? -4.382 -2.490 17.773 1.00 85.69 84 GLY A C 1
ATOM 693 O O . GLY A 1 84 ? -4.602 -3.318 18.645 1.00 85.69 84 GLY A O 1
ATOM 694 N N . ARG A 1 85 ? -3.844 -1.301 18.050 1.00 82.94 85 ARG A N 1
ATOM 695 C CA . ARG A 1 85 ? -3.456 -0.920 19.410 1.00 82.94 85 ARG A CA 1
ATOM 696 C C . ARG A 1 85 ? -4.652 -0.604 20.305 1.00 82.94 85 ARG A C 1
ATOM 698 O O . ARG A 1 85 ? -4.638 -1.015 21.458 1.00 82.94 85 ARG A O 1
ATOM 705 N N . LEU A 1 86 ? -5.684 0.068 19.786 1.00 80.56 86 LEU A N 1
ATOM 706 C CA . LEU A 1 86 ? -6.924 0.308 20.540 1.00 80.56 86 LEU A CA 1
ATOM 707 C C . LEU A 1 86 ? -7.638 -1.008 20.890 1.00 80.56 86 LEU A C 1
ATOM 709 O O . LEU A 1 86 ? -8.096 -1.190 22.009 1.00 80.56 86 LEU A O 1
ATOM 713 N N . ALA A 1 87 ? -7.676 -1.955 19.956 1.00 83.31 87 ALA A N 1
ATOM 714 C CA . ALA A 1 87 ? -8.239 -3.285 20.169 1.00 83.31 87 ALA A CA 1
ATOM 715 C C . ALA A 1 87 ? -7.327 -4.219 20.989 1.00 83.31 87 ALA A C 1
ATOM 717 O O . ALA A 1 87 ? -7.735 -5.333 21.299 1.00 83.31 87 ALA A O 1
ATOM 718 N N . GLY A 1 88 ? -6.097 -3.805 21.318 1.00 84.38 88 GLY A N 1
ATOM 719 C CA . GLY A 1 88 ? -5.133 -4.648 22.029 1.00 84.38 88 GLY A CA 1
ATOM 720 C C . GLY A 1 88 ? -4.686 -5.886 21.241 1.00 84.38 88 GLY A C 1
ATOM 721 O O . GLY A 1 88 ? -4.394 -6.916 21.842 1.00 84.38 88 GLY A O 1
ATOM 722 N N . VAL A 1 89 ? -4.641 -5.808 19.906 1.00 86.56 89 VAL A N 1
ATOM 723 C CA . VAL A 1 89 ? -4.248 -6.922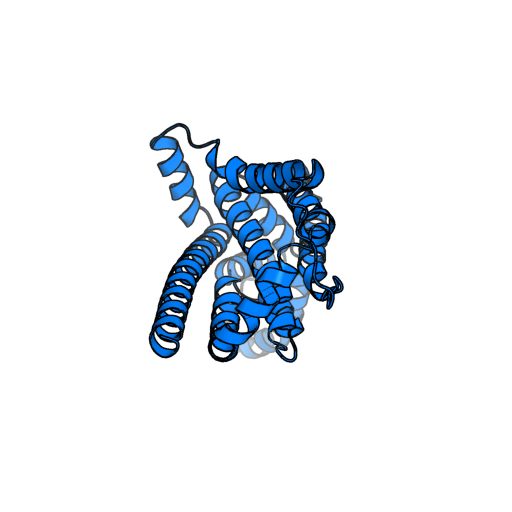 19.031 1.00 86.56 89 VAL A CA 1
ATOM 724 C C . VAL A 1 89 ? -2.804 -7.341 19.338 1.00 86.56 89 VAL A C 1
ATOM 726 O O . VAL A 1 89 ? -1.885 -6.520 19.208 1.00 86.56 89 VAL A O 1
ATOM 729 N N . PRO A 1 90 ? -2.568 -8.611 19.719 1.00 86.62 90 PRO A N 1
ATOM 730 C CA . PRO A 1 90 ? -1.225 -9.101 19.979 1.00 86.62 90 PRO A CA 1
ATOM 731 C C . PRO A 1 90 ? -0.405 -9.124 18.686 1.00 86.62 90 PRO A C 1
ATOM 733 O O . PRO A 1 90 ? -0.929 -9.353 17.599 1.00 86.62 90 PRO A O 1
ATOM 736 N N . HIS A 1 91 ? 0.904 -8.902 18.811 1.00 89.69 91 HIS A N 1
ATOM 737 C CA . HIS A 1 91 ? 1.854 -8.976 17.695 1.00 89.69 91 HIS A CA 1
ATOM 738 C C . HIS A 1 91 ? 1.469 -8.126 16.471 1.00 89.69 91 HIS A C 1
ATOM 740 O O . HIS A 1 91 ? 1.684 -8.536 15.335 1.00 89.69 91 HIS A O 1
ATOM 746 N N . LEU A 1 92 ? 0.951 -6.913 16.691 1.00 89.31 92 LEU A N 1
ATOM 747 C CA . LEU A 1 92 ? 0.535 -6.001 15.618 1.00 89.31 92 LEU A CA 1
ATOM 748 C C . LEU A 1 92 ? 1.613 -5.766 14.544 1.00 89.31 92 LEU A C 1
ATOM 750 O O . LEU A 1 92 ? 1.289 -5.575 13.375 1.00 89.31 92 LEU A O 1
ATOM 754 N N . TRP A 1 93 ? 2.891 -5.828 14.927 1.00 91.50 93 TRP A N 1
ATOM 755 C CA . TRP A 1 93 ? 4.030 -5.726 14.013 1.00 91.50 93 TRP A CA 1
ATOM 756 C C . TRP A 1 93 ? 3.992 -6.762 12.877 1.00 91.50 93 TRP A C 1
ATOM 758 O O . TRP A 1 93 ? 4.491 -6.470 11.793 1.00 91.50 93 TRP A O 1
ATOM 768 N N . LEU A 1 94 ? 3.365 -7.930 13.079 1.00 92.94 94 LEU A N 1
ATOM 769 C CA . LEU A 1 94 ? 3.195 -8.935 12.030 1.00 92.94 94 LEU A CA 1
ATOM 770 C C . LEU A 1 94 ? 2.386 -8.375 10.864 1.00 92.94 94 LEU A C 1
ATOM 772 O O . LEU A 1 94 ? 2.769 -8.588 9.727 1.00 92.94 94 LEU A O 1
ATOM 776 N N . PHE A 1 95 ? 1.329 -7.596 11.107 1.00 92.19 95 PHE A N 1
ATOM 777 C CA . PHE A 1 95 ? 0.549 -6.987 10.022 1.00 92.19 95 PHE A CA 1
ATOM 778 C C . PHE A 1 95 ? 1.381 -6.014 9.194 1.00 92.19 95 PHE A C 1
ATOM 780 O O . PHE A 1 95 ? 1.258 -5.986 7.975 1.00 92.19 95 PHE A O 1
ATOM 787 N N . PHE A 1 96 ? 2.266 -5.257 9.841 1.00 91.75 96 PHE A N 1
ATOM 788 C CA . PHE A 1 96 ? 3.200 -4.380 9.140 1.00 91.75 96 PHE A CA 1
ATOM 789 C C . PHE A 1 96 ? 4.199 -5.197 8.315 1.00 91.75 96 PHE A C 1
ATOM 791 O O . PHE A 1 96 ? 4.375 -4.919 7.136 1.00 91.75 96 PHE A O 1
ATOM 798 N N . ALA A 1 97 ? 4.772 -6.262 8.882 1.00 91.12 97 ALA A N 1
ATOM 799 C CA . ALA A 1 97 ? 5.661 -7.160 8.146 1.00 91.12 97 ALA A CA 1
ATOM 800 C C . ALA A 1 97 ? 4.954 -7.847 6.960 1.00 91.12 97 ALA A C 1
ATOM 802 O O . ALA A 1 97 ? 5.522 -7.947 5.875 1.00 91.12 97 ALA A O 1
ATOM 803 N N . LEU A 1 98 ? 3.699 -8.275 7.137 1.00 91.56 98 LEU A N 1
ATOM 804 C CA . LEU A 1 98 ? 2.884 -8.842 6.065 1.00 91.56 98 LEU A CA 1
ATOM 805 C C . LEU A 1 98 ? 2.613 -7.808 4.967 1.00 91.56 98 LEU A C 1
ATOM 807 O O . LEU A 1 98 ? 2.705 -8.160 3.801 1.00 91.56 98 LEU A O 1
ATOM 811 N N . ALA A 1 99 ? 2.318 -6.551 5.304 1.00 90.31 99 ALA A N 1
ATOM 812 C CA . ALA A 1 99 ? 2.091 -5.489 4.319 1.00 90.31 99 ALA A CA 1
ATOM 813 C C . ALA A 1 99 ? 3.333 -5.133 3.482 1.00 90.31 99 ALA A C 1
ATOM 815 O O . ALA A 1 99 ? 3.194 -4.585 2.389 1.00 90.31 99 ALA A O 1
ATOM 816 N N . GLU A 1 100 ? 4.538 -5.439 3.970 1.00 88.88 100 GLU A N 1
ATOM 817 C CA . GLU A 1 100 ? 5.765 -5.248 3.191 1.00 88.88 100 GLU A CA 1
ATOM 818 C C . GLU A 1 100 ? 6.009 -6.368 2.171 1.00 88.88 100 GLU A C 1
ATOM 820 O O . GLU A 1 100 ? 6.659 -6.138 1.151 1.00 88.88 100 GLU A O 1
ATOM 825 N N . ILE A 1 101 ? 5.481 -7.571 2.419 1.00 86.75 101 ILE A N 1
ATOM 826 C CA . ILE A 1 101 ? 5.742 -8.765 1.595 1.00 86.75 101 ILE A CA 1
ATOM 827 C C . ILE A 1 101 ? 4.545 -9.115 0.702 1.00 86.75 101 ILE A C 1
ATOM 829 O O . ILE A 1 101 ? 4.715 -9.551 -0.437 1.00 86.75 101 ILE A O 1
ATOM 833 N N . LEU A 1 102 ? 3.330 -8.963 1.224 1.00 88.88 102 LEU A N 1
ATOM 834 C CA . LEU A 1 102 ? 2.083 -9.382 0.595 1.00 88.88 102 LEU A CA 1
ATOM 835 C C . LEU A 1 102 ? 1.272 -8.180 0.094 1.00 88.88 102 LEU A C 1
ATOM 837 O O . LEU A 1 102 ? 1.453 -7.062 0.579 1.00 88.88 102 LEU A O 1
ATOM 841 N N . PRO A 1 103 ? 0.341 -8.408 -0.854 1.00 89.81 103 PRO A N 1
ATOM 842 C CA . PRO A 1 103 ? -0.613 -7.388 -1.282 1.00 89.81 103 PRO A CA 1
ATOM 843 C C . PRO A 1 103 ? -1.368 -6.788 -0.088 1.00 89.81 103 PRO A C 1
ATOM 845 O O . PRO A 1 103 ? -1.760 -7.517 0.833 1.00 89.81 103 PRO A O 1
ATOM 848 N N . ILE A 1 104 ? -1.599 -5.472 -0.092 1.00 91.38 104 ILE A N 1
ATOM 849 C CA . ILE A 1 104 ? -2.168 -4.798 1.081 1.00 91.38 104 ILE A CA 1
ATOM 850 C C . ILE A 1 104 ? -3.599 -5.259 1.352 1.00 91.38 104 ILE A C 1
ATOM 852 O O . ILE A 1 104 ? -3.988 -5.374 2.515 1.00 91.38 104 ILE A O 1
ATOM 856 N N . SER A 1 105 ? -4.369 -5.593 0.310 1.00 92.69 105 SER A N 1
ATOM 857 C CA . SER A 1 105 ? -5.735 -6.099 0.473 1.00 92.69 105 SER A CA 1
ATOM 858 C C . SER A 1 105 ? -5.777 -7.399 1.277 1.00 92.69 105 SER A C 1
ATOM 860 O O . SER A 1 105 ? -6.706 -7.608 2.059 1.00 92.69 105 SER A O 1
ATOM 862 N N . PHE A 1 106 ? -4.762 -8.258 1.151 1.00 94.19 106 PHE A N 1
ATOM 863 C CA . PHE A 1 106 ? -4.674 -9.494 1.922 1.00 94.19 106 PHE A CA 1
ATOM 864 C C . PHE A 1 106 ? -4.486 -9.195 3.412 1.00 94.19 106 PHE A C 1
ATOM 866 O O . PHE A 1 106 ? -5.276 -9.643 4.245 1.00 94.19 106 PHE A O 1
ATOM 873 N N . THR A 1 107 ? -3.484 -8.378 3.741 1.00 93.81 107 THR A N 1
ATOM 874 C CA . THR A 1 107 ? -3.196 -7.964 5.121 1.00 93.81 107 THR A CA 1
ATOM 875 C C . THR A 1 107 ? -4.385 -7.238 5.750 1.00 93.81 107 THR A C 1
ATOM 877 O O . THR A 1 107 ? -4.752 -7.518 6.892 1.00 93.81 107 THR A O 1
ATOM 880 N N . GLN A 1 108 ? -5.023 -6.341 4.996 1.00 93.06 108 GLN A N 1
ATOM 881 C CA . GLN A 1 108 ? -6.217 -5.613 5.417 1.00 93.06 108 GLN A CA 1
ATOM 882 C C . GLN A 1 108 ? -7.372 -6.563 5.751 1.00 93.06 108 GLN A C 1
ATOM 884 O O . GLN A 1 108 ? -7.978 -6.434 6.812 1.00 93.06 108 GLN A O 1
ATOM 889 N N . ASN A 1 109 ? -7.675 -7.525 4.878 1.00 94.50 109 ASN A N 1
ATOM 890 C CA . ASN A 1 109 ? -8.768 -8.471 5.106 1.00 94.50 109 ASN A CA 1
ATOM 891 C C . ASN A 1 109 ? -8.509 -9.365 6.325 1.00 94.50 109 ASN A C 1
ATOM 893 O O . ASN A 1 109 ? -9.417 -9.591 7.124 1.00 94.50 109 ASN A O 1
ATOM 897 N N . LEU A 1 110 ? -7.267 -9.820 6.516 1.00 93.44 110 LEU A N 1
ATOM 898 C CA . LEU A 1 110 ? -6.877 -10.576 7.710 1.00 93.44 110 LEU A CA 1
ATOM 899 C C . LEU A 1 110 ? -7.094 -9.735 8.974 1.00 93.44 110 LEU A C 1
ATOM 901 O O . LEU A 1 110 ? -7.662 -10.201 9.962 1.00 93.44 110 LEU A O 1
ATOM 905 N N . PHE A 1 111 ? -6.699 -8.466 8.922 1.00 93.00 111 PHE A N 1
ATOM 906 C CA . PHE A 1 111 ? -6.883 -7.547 10.033 1.00 93.00 111 PHE A CA 1
ATOM 907 C C . PHE A 1 111 ? -8.363 -7.266 10.343 1.00 93.00 111 PHE A C 1
ATOM 909 O O . PHE A 1 111 ? -8.747 -7.243 11.512 1.00 93.00 111 PHE A O 1
ATOM 916 N N . PHE A 1 112 ? -9.216 -7.115 9.325 1.00 91.31 112 PHE A N 1
ATOM 917 C CA . PHE A 1 112 ? -10.664 -6.972 9.515 1.00 91.31 112 PHE A CA 1
ATOM 918 C C . PHE A 1 112 ? -11.265 -8.159 10.265 1.00 91.31 112 PHE A C 1
ATOM 920 O O . PHE A 1 112 ? -12.033 -7.952 11.203 1.00 91.31 112 PHE A O 1
ATOM 927 N N . ILE A 1 113 ? -10.870 -9.387 9.920 1.00 91.50 113 ILE A N 1
ATOM 928 C CA . ILE A 1 113 ? -11.334 -10.599 10.612 1.00 91.50 113 ILE A CA 1
ATOM 929 C C . ILE A 1 113 ? -10.999 -10.535 12.107 1.00 91.50 113 ILE A C 1
ATOM 931 O O . ILE A 1 113 ? -11.843 -10.849 12.943 1.00 91.50 113 ILE A O 1
ATOM 935 N N . ILE A 1 114 ? -9.795 -10.077 12.450 1.00 90.50 114 ILE A N 1
ATOM 936 C CA . ILE A 1 114 ? -9.349 -9.952 13.845 1.00 90.50 114 ILE A CA 1
ATOM 937 C C . ILE A 1 114 ? -10.077 -8.838 14.590 1.00 90.50 114 ILE A C 1
ATOM 939 O O . ILE A 1 114 ? -10.275 -8.945 15.797 1.00 90.50 114 ILE A O 1
ATOM 943 N N . LEU A 1 115 ? -10.496 -7.779 13.898 1.00 88.19 115 LEU A N 1
ATOM 944 C CA . LEU A 1 115 ? -11.245 -6.692 14.519 1.00 88.19 115 LEU A CA 1
ATOM 945 C C . LEU A 1 115 ? -12.720 -7.018 14.769 1.00 88.19 115 LEU A C 1
ATOM 947 O O . LEU A 1 115 ? -13.303 -6.394 15.657 1.00 88.19 115 LEU A O 1
ATOM 951 N N . LEU A 1 116 ? -13.326 -7.962 14.036 1.00 87.38 116 LEU A N 1
ATOM 952 C CA . LEU A 1 116 ? -14.755 -8.294 14.165 1.00 87.38 116 LEU A CA 1
ATOM 953 C C . LEU A 1 116 ? -15.220 -8.508 15.622 1.00 87.38 116 LEU A C 1
ATOM 955 O O . LEU A 1 116 ? -16.259 -7.953 15.986 1.00 87.38 116 LEU A O 1
ATOM 959 N N . PRO A 1 117 ? -14.487 -9.236 16.489 1.00 84.38 117 PRO A N 1
ATOM 960 C CA . PRO A 1 117 ? -14.894 -9.447 17.880 1.00 84.38 117 PRO A CA 1
ATOM 961 C C . PRO A 1 117 ? -14.775 -8.195 18.765 1.00 84.38 117 PRO A C 1
ATOM 963 O O . PRO A 1 117 ? -15.451 -8.096 19.786 1.00 84.38 117 PRO A O 1
ATOM 966 N N . CYS A 1 118 ? -13.925 -7.234 18.395 1.00 80.19 118 CYS A N 1
ATOM 967 C CA . CYS A 1 118 ? -13.581 -6.071 19.220 1.00 80.19 118 CYS A CA 1
ATOM 968 C C . CYS A 1 118 ? -14.350 -4.796 18.836 1.00 80.19 118 CYS A C 1
ATOM 970 O O . CYS A 1 118 ? -14.205 -3.767 19.501 1.00 80.19 118 CYS A O 1
ATOM 972 N N . LEU A 1 119 ? -15.179 -4.845 17.788 1.00 76.31 119 LEU A N 1
ATOM 973 C CA . LEU A 1 119 ? -15.818 -3.680 17.165 1.00 76.31 119 LEU A CA 1
ATOM 974 C C . LEU A 1 119 ? -16.478 -2.712 18.164 1.00 76.31 119 LEU A C 1
ATOM 976 O O . LEU A 1 119 ? -16.187 -1.514 18.145 1.00 76.31 119 LEU A O 1
ATOM 980 N N . GLY A 1 120 ? -17.277 -3.223 19.106 1.00 67.94 120 GLY A N 1
ATOM 981 C CA . GLY A 1 120 ? -18.005 -2.389 20.072 1.00 67.94 120 GLY A CA 1
ATOM 982 C C . GLY A 1 120 ? -17.131 -1.641 21.095 1.00 67.94 120 GLY A C 1
ATOM 983 O O . GLY A 1 120 ? -17.521 -0.575 21.574 1.00 67.94 120 GLY A O 1
ATOM 984 N N . GLN A 1 121 ? -15.949 -2.164 21.438 1.00 67.50 121 GLN A N 1
ATOM 985 C CA . GLN A 1 121 ? -15.020 -1.509 22.373 1.00 67.50 121 GLN A CA 1
ATOM 986 C C . GLN A 1 121 ? -14.168 -0.450 21.668 1.00 67.50 121 GLN A C 1
ATOM 988 O O . GLN A 1 121 ? -13.930 0.632 22.213 1.00 67.50 121 GLN A O 1
ATOM 993 N N . VAL A 1 122 ? -13.761 -0.739 20.431 1.00 68.44 122 VAL A N 1
ATOM 994 C CA . VAL A 1 122 ? -12.859 0.119 19.662 1.00 68.44 122 VAL A CA 1
ATOM 995 C C . VAL A 1 122 ? -13.541 1.427 19.260 1.00 68.44 122 VAL A C 1
ATOM 997 O O . VAL A 1 122 ? -12.903 2.473 19.325 1.00 68.44 122 VAL A O 1
ATOM 1000 N N . GLU A 1 123 ? -14.833 1.422 18.913 1.00 67.00 123 GLU A N 1
ATOM 1001 C CA . GLU A 1 123 ? -15.554 2.653 18.534 1.00 67.00 123 GLU A CA 1
ATOM 1002 C C . GLU A 1 123 ? -15.606 3.699 19.659 1.00 67.00 123 GLU A C 1
ATOM 1004 O O . GLU A 1 123 ? -15.451 4.899 19.409 1.00 67.00 123 GLU A O 1
ATOM 1009 N N . LYS A 1 124 ? -15.793 3.263 20.913 1.00 61.53 124 LYS A N 1
ATOM 1010 C CA . LYS A 1 124 ? -15.834 4.170 22.074 1.00 61.53 124 LYS A CA 1
ATOM 1011 C C . LYS A 1 124 ? -14.473 4.815 22.329 1.00 61.53 124 LYS A C 1
ATOM 1013 O O . LYS A 1 124 ? -14.403 6.013 22.588 1.00 61.53 124 LYS A O 1
ATOM 1018 N N . GLN A 1 125 ? -13.399 4.035 22.226 1.00 63.34 125 GLN A N 1
ATOM 1019 C CA . GLN A 1 125 ? -12.034 4.532 22.413 1.00 63.34 125 GLN A CA 1
ATOM 1020 C C . GLN A 1 125 ? -11.549 5.379 21.227 1.00 63.34 125 GLN A C 1
ATOM 1022 O O . GLN A 1 125 ? -10.752 6.298 21.403 1.00 63.34 125 GLN A O 1
ATOM 1027 N N . GLN A 1 126 ? -12.062 5.121 20.025 1.00 61.22 126 GLN A N 1
ATOM 1028 C CA . GLN A 1 126 ? -11.680 5.833 18.813 1.00 61.22 126 GLN A CA 1
ATOM 1029 C C . GLN A 1 126 ? -12.172 7.278 18.779 1.00 61.22 126 GLN A C 1
ATOM 1031 O O . GLN A 1 126 ? -11.389 8.142 18.402 1.00 61.22 126 GLN A O 1
ATOM 1036 N N . ARG A 1 127 ? -13.408 7.586 19.204 1.00 56.19 127 ARG A N 1
ATOM 1037 C CA . ARG A 1 127 ? -13.864 8.995 19.246 1.00 56.19 127 ARG A CA 1
ATOM 1038 C C . ARG A 1 127 ? -12.984 9.862 20.147 1.00 56.19 127 ARG A C 1
ATOM 1040 O O . ARG A 1 127 ? -12.775 11.032 19.855 1.00 56.19 127 ARG A O 1
ATOM 1047 N N . ALA A 1 128 ? -12.441 9.281 21.218 1.00 55.16 128 ALA A N 1
ATOM 1048 C CA . ALA A 1 128 ? -11.477 9.958 22.083 1.00 55.16 128 ALA A CA 1
ATOM 1049 C C . ALA A 1 128 ? -10.091 10.114 21.422 1.00 55.16 128 ALA A C 1
ATOM 1051 O O . ALA A 1 128 ? -9.349 11.032 21.758 1.00 55.16 128 ALA A O 1
ATOM 1052 N N . PHE A 1 129 ? -9.749 9.239 20.472 1.00 57.69 129 PHE A N 1
ATOM 1053 C CA . PHE A 1 129 ? -8.451 9.193 19.800 1.00 57.69 129 PHE A CA 1
ATOM 1054 C C . PHE A 1 129 ? -8.382 10.024 18.501 1.00 57.69 129 PHE A C 1
ATOM 1056 O O . PHE A 1 129 ? -7.372 10.684 18.247 1.00 57.69 129 PHE A O 1
ATOM 1063 N N . GLU A 1 130 ? -9.449 10.032 17.693 1.00 55.56 130 GLU A N 1
ATOM 1064 C CA . GLU A 1 130 ? -9.536 10.767 16.418 1.00 55.56 130 GLU A CA 1
ATOM 1065 C C . GLU A 1 130 ? -9.386 12.282 16.591 1.00 55.56 130 GLU A C 1
ATOM 1067 O O . GLU A 1 130 ? -8.853 12.945 15.705 1.00 55.56 130 GLU A O 1
ATOM 1072 N N . LEU A 1 131 ? -9.748 12.830 17.755 1.00 50.62 131 LEU A N 1
ATOM 1073 C CA . LEU A 1 131 ? -9.534 14.246 18.058 1.00 50.62 131 LEU A CA 1
ATOM 1074 C C . LEU A 1 131 ? -8.063 14.622 18.322 1.00 50.62 131 LEU A C 1
ATOM 1076 O O . LEU A 1 131 ? -7.752 15.813 18.354 1.00 50.62 131 LEU A O 1
ATOM 1080 N N . GLN A 1 132 ? -7.150 13.663 18.530 1.00 53.53 132 GLN A N 1
ATOM 1081 C CA . GLN A 1 132 ? -5.846 13.966 19.136 1.00 53.53 132 GLN A CA 1
ATOM 1082 C C . GLN A 1 132 ? -4.611 13.617 18.291 1.00 53.53 132 GLN A C 1
ATOM 1084 O O . GLN A 1 132 ? -3.546 14.188 18.543 1.00 53.53 132 GLN A O 1
ATOM 1089 N N . ASN A 1 133 ? -4.692 12.767 17.259 1.00 62.50 133 ASN A N 1
ATOM 1090 C CA . ASN A 1 133 ? -3.478 12.343 16.539 1.00 62.50 133 ASN A CA 1
ATOM 1091 C C . ASN A 1 133 ? -3.143 13.157 15.272 1.00 62.50 133 ASN A C 1
ATOM 1093 O O . ASN A 1 133 ? -2.830 12.602 14.220 1.00 62.50 133 ASN A O 1
ATOM 1097 N N . ARG A 1 134 ? -3.143 14.491 15.398 1.00 64.06 134 ARG A N 1
ATOM 1098 C CA . ARG A 1 134 ? -2.653 15.447 14.378 1.00 64.06 134 ARG A CA 1
ATOM 1099 C C . ARG A 1 134 ? -1.199 15.176 13.960 1.00 64.06 134 ARG A C 1
ATOM 1101 O O . ARG A 1 134 ? -0.822 15.370 12.808 1.00 64.06 134 ARG A O 1
ATOM 1108 N N . TRP A 1 135 ? -0.394 14.673 14.895 1.00 64.56 135 TRP A N 1
ATOM 1109 C CA . TRP A 1 135 ? 1.011 14.325 14.677 1.00 64.56 135 TRP A CA 1
ATOM 1110 C C . TRP A 1 135 ? 1.205 13.197 13.671 1.00 64.56 135 TRP A C 1
ATOM 1112 O O . TRP A 1 135 ? 2.189 13.212 12.940 1.00 64.56 135 TRP A O 1
ATOM 1122 N N . PHE A 1 136 ? 0.266 12.251 13.588 1.00 69.06 136 PHE A N 1
ATOM 1123 C CA . PHE A 1 136 ? 0.345 11.186 12.594 1.00 69.06 136 PHE A CA 1
ATOM 1124 C C . PHE A 1 136 ? 0.379 11.750 11.171 1.00 69.06 136 PHE A C 1
ATOM 1126 O O . PHE A 1 136 ? 1.256 11.406 10.380 1.00 69.06 136 PHE A O 1
ATOM 1133 N N . TRP A 1 137 ? -0.547 12.652 10.859 1.00 66.94 137 TRP A N 1
ATOM 1134 C CA . TRP A 1 137 ? -0.635 13.219 9.523 1.00 66.94 137 TRP A CA 1
ATOM 1135 C C . TRP A 1 137 ? 0.578 14.091 9.181 1.00 66.94 137 TRP A C 1
ATOM 1137 O O . TRP A 1 137 ? 1.119 13.982 8.083 1.00 66.94 137 TRP A O 1
ATOM 1147 N N . LEU A 1 138 ? 1.060 14.889 10.138 1.00 67.31 138 LEU A N 1
ATOM 1148 C CA . LEU A 1 138 ? 2.235 15.739 9.930 1.00 67.31 138 LEU A CA 1
ATOM 1149 C C . LEU A 1 138 ? 3.539 14.942 9.771 1.00 67.31 138 LEU A C 1
ATOM 1151 O O . LEU A 1 138 ? 4.376 15.311 8.954 1.00 67.31 138 LEU A O 1
ATOM 1155 N N . VAL A 1 139 ? 3.724 13.864 10.538 1.00 72.00 139 VAL A N 1
ATOM 1156 C CA . VAL A 1 139 ? 5.000 13.126 10.599 1.00 72.00 139 VAL A CA 1
ATOM 1157 C C . VAL A 1 139 ? 5.048 11.948 9.623 1.00 72.00 139 VAL A C 1
ATOM 1159 O O . VAL A 1 139 ? 6.129 11.578 9.178 1.00 72.00 139 VAL A O 1
ATOM 1162 N N . CYS A 1 140 ? 3.905 11.354 9.271 1.00 74.31 140 CYS A N 1
ATOM 1163 C CA . CYS A 1 140 ? 3.854 10.169 8.404 1.00 74.31 140 CYS A CA 1
ATOM 1164 C C . CYS A 1 140 ? 3.256 10.473 7.033 1.00 74.31 140 CYS A C 1
ATOM 1166 O O . CYS A 1 140 ? 3.856 10.142 6.013 1.00 74.31 140 CYS A O 1
ATOM 1168 N N . ALA A 1 141 ? 2.074 11.096 6.997 1.00 75.00 141 ALA A N 1
ATOM 1169 C CA . ALA A 1 141 ? 1.342 11.302 5.747 1.00 75.00 141 ALA A CA 1
ATOM 1170 C C . ALA A 1 141 ? 2.015 12.341 4.845 1.00 75.00 141 ALA A C 1
ATOM 1172 O O . ALA A 1 141 ? 2.223 12.074 3.663 1.00 75.00 141 ALA A O 1
ATOM 1173 N N . LEU A 1 142 ? 2.424 13.485 5.406 1.00 77.06 142 LEU A N 1
ATOM 1174 C CA . LEU A 1 142 ? 3.085 14.538 4.632 1.00 77.06 142 LEU A CA 1
ATOM 1175 C C . LEU A 1 142 ? 4.418 14.088 4.012 1.00 77.06 142 LEU A C 1
ATOM 1177 O O . LEU A 1 142 ? 4.547 14.217 2.794 1.00 77.06 142 LEU A O 1
ATOM 1181 N N . PRO A 1 143 ? 5.397 13.528 4.757 1.00 81.75 143 PRO A N 1
ATOM 1182 C CA . PRO A 1 143 ? 6.673 13.139 4.156 1.00 81.75 143 PRO A CA 1
ATOM 1183 C C . PRO A 1 143 ? 6.518 12.042 3.103 1.00 81.75 143 PRO A C 1
ATOM 1185 O O . PRO A 1 143 ? 7.133 12.119 2.043 1.00 81.75 143 PRO A O 1
ATOM 1188 N N . TYR A 1 144 ? 5.646 11.060 3.348 1.00 84.12 144 TYR A N 1
ATOM 1189 C CA . TYR A 1 144 ? 5.348 10.008 2.375 1.00 84.12 144 TYR A CA 1
ATOM 1190 C C . TYR A 1 144 ? 4.715 10.567 1.095 1.00 84.12 144 TYR A C 1
ATOM 1192 O O . TYR A 1 144 ? 5.128 10.214 -0.008 1.00 84.12 144 TYR A O 1
ATOM 1200 N N . GLY A 1 145 ? 3.758 11.489 1.232 1.00 79.06 145 GLY A N 1
ATOM 1201 C CA . GLY A 1 145 ? 3.147 12.178 0.100 1.00 79.06 145 GLY A CA 1
ATOM 1202 C C . GLY A 1 145 ? 4.157 12.997 -0.704 1.00 79.06 145 GLY A C 1
ATOM 1203 O O . GLY A 1 145 ? 4.147 12.939 -1.930 1.00 79.06 145 GLY A O 1
ATOM 1204 N N . ILE A 1 146 ? 5.076 13.700 -0.035 1.00 81.50 146 ILE A N 1
ATOM 1205 C CA . ILE A 1 146 ? 6.163 14.447 -0.691 1.00 81.50 146 ILE A CA 1
ATOM 1206 C C . ILE A 1 146 ? 7.071 13.500 -1.485 1.00 81.50 146 ILE A C 1
ATOM 1208 O O . ILE A 1 146 ? 7.398 13.793 -2.635 1.00 81.50 146 ILE A O 1
ATOM 1212 N N . ILE A 1 147 ? 7.445 12.355 -0.907 1.00 84.38 147 ILE A N 1
ATOM 1213 C CA . ILE A 1 147 ? 8.240 11.328 -1.596 1.00 84.38 147 ILE A CA 1
ATOM 1214 C C . ILE A 1 147 ? 7.505 10.817 -2.839 1.00 84.38 147 ILE A C 1
ATOM 1216 O O . ILE A 1 147 ? 8.108 10.751 -3.907 1.00 84.38 147 ILE A O 1
ATOM 1220 N N . LEU A 1 148 ? 6.207 10.514 -2.734 1.00 81.88 148 LEU A N 1
ATOM 1221 C CA . LEU A 1 148 ? 5.404 10.082 -3.880 1.00 81.88 148 LEU A CA 1
ATOM 1222 C C . LEU A 1 148 ? 5.338 11.154 -4.971 1.00 81.88 148 LEU A C 1
ATOM 1224 O O . LEU A 1 148 ? 5.584 10.848 -6.132 1.00 81.88 148 LEU A O 1
ATOM 1228 N N . LEU A 1 149 ? 5.069 12.412 -4.619 1.00 80.81 149 LEU A N 1
ATOM 1229 C CA . LEU A 1 149 ? 5.032 13.515 -5.587 1.00 80.81 149 LEU A CA 1
ATOM 1230 C C . LEU A 1 149 ? 6.381 13.718 -6.285 1.00 80.81 149 LEU A C 1
ATOM 1232 O O . LEU A 1 149 ? 6.428 14.059 -7.466 1.00 80.81 149 LEU A O 1
ATOM 1236 N N . SER A 1 150 ? 7.472 13.471 -5.563 1.00 81.69 150 SER A N 1
ATOM 1237 C CA . SER A 1 150 ? 8.834 13.620 -6.072 1.00 81.69 150 SER A CA 1
ATOM 1238 C C . SER A 1 150 ? 9.310 12.380 -6.838 1.00 81.69 150 SER A C 1
ATOM 1240 O O . SER A 1 150 ? 10.313 12.462 -7.543 1.00 81.69 150 SER A O 1
ATOM 1242 N N . ALA A 1 151 ? 8.595 11.250 -6.767 1.00 83.12 151 ALA A N 1
ATOM 1243 C CA . ALA A 1 151 ? 9.034 9.961 -7.304 1.00 83.12 151 ALA A CA 1
ATOM 1244 C C . ALA A 1 151 ? 9.390 10.026 -8.794 1.00 83.12 151 ALA A C 1
ATOM 1246 O O . ALA A 1 151 ? 10.443 9.551 -9.204 1.00 83.12 151 ALA A O 1
ATOM 1247 N N . ARG A 1 152 ? 8.574 10.711 -9.603 1.00 79.88 152 ARG A N 1
ATOM 1248 C CA . ARG A 1 152 ? 8.826 10.856 -11.046 1.00 79.88 152 ARG A CA 1
ATOM 1249 C C . ARG A 1 152 ? 10.066 11.699 -11.370 1.00 79.88 152 ARG A C 1
ATOM 1251 O O . ARG A 1 152 ? 10.610 11.580 -12.460 1.00 79.88 152 ARG A O 1
ATOM 1258 N N . SER A 1 153 ? 10.501 12.546 -10.437 1.00 83.19 153 SER A N 1
ATOM 1259 C CA . SER A 1 153 ? 11.688 13.398 -10.584 1.00 83.19 153 SER A CA 1
ATOM 1260 C C . SER A 1 153 ? 12.979 12.765 -10.055 1.00 83.19 153 SER A C 1
ATOM 1262 O O . SER A 1 153 ? 14.052 13.306 -10.299 1.00 83.19 153 SER A O 1
ATOM 1264 N N . LEU A 1 154 ? 12.894 11.632 -9.344 1.00 81.06 154 LEU A N 1
ATOM 1265 C CA . LEU A 1 154 ? 14.054 10.997 -8.709 1.00 81.06 154 LEU A CA 1
ATOM 1266 C C . LEU A 1 154 ? 14.951 10.230 -9.693 1.00 81.06 154 LEU A C 1
ATOM 1268 O O . LEU A 1 154 ? 16.128 10.049 -9.386 1.00 81.06 154 LEU A O 1
ATOM 1272 N N . GLY A 1 155 ? 14.426 9.806 -10.851 1.00 82.94 155 GLY A N 1
ATOM 1273 C CA . GLY A 1 155 ? 15.182 9.071 -11.875 1.00 82.94 155 GLY A CA 1
ATOM 1274 C C . GLY A 1 155 ? 15.932 7.871 -11.288 1.00 82.94 155 GLY A C 1
ATOM 1275 O O . GLY A 1 155 ? 15.338 7.037 -10.606 1.00 82.94 155 GLY A O 1
ATOM 1276 N N . ASP A 1 156 ? 17.252 7.844 -11.460 1.00 81.94 156 ASP A N 1
ATOM 1277 C CA . ASP A 1 156 ? 18.141 6.780 -10.966 1.00 81.94 156 ASP A CA 1
ATOM 1278 C C . ASP A 1 156 ? 18.134 6.619 -9.430 1.00 81.94 156 ASP A C 1
ATOM 1280 O O . ASP A 1 156 ? 18.518 5.579 -8.901 1.00 81.94 156 ASP A O 1
ATOM 1284 N N . ASN A 1 157 ? 17.679 7.634 -8.685 1.00 86.06 157 ASN A N 1
ATOM 1285 C CA . ASN A 1 157 ? 17.570 7.589 -7.223 1.00 86.06 157 ASN A CA 1
ATOM 1286 C C . ASN A 1 157 ? 16.188 7.134 -6.726 1.00 86.06 157 ASN A C 1
ATOM 1288 O O . ASN A 1 157 ? 15.913 7.189 -5.521 1.00 86.06 157 ASN A O 1
ATOM 1292 N N . LEU A 1 158 ? 15.301 6.695 -7.625 1.00 85.25 158 LEU A N 1
ATOM 1293 C CA . LEU A 1 158 ? 13.940 6.270 -7.297 1.00 85.25 158 LEU A CA 1
ATOM 1294 C C . LEU A 1 158 ? 13.919 5.189 -6.209 1.00 85.25 158 LEU A C 1
ATOM 1296 O O . LEU A 1 158 ? 13.091 5.249 -5.297 1.00 85.25 158 LEU A O 1
ATOM 1300 N N . ILE A 1 159 ? 14.865 4.248 -6.255 1.00 84.50 159 ILE A N 1
ATOM 1301 C CA . ILE A 1 159 ? 14.950 3.152 -5.287 1.00 84.50 159 ILE A CA 1
ATOM 1302 C C . ILE A 1 159 ? 15.140 3.647 -3.844 1.00 84.50 159 ILE A C 1
ATOM 1304 O O . ILE A 1 159 ? 14.502 3.132 -2.923 1.00 84.50 159 ILE A O 1
ATOM 1308 N N . TYR A 1 160 ? 15.940 4.700 -3.637 1.00 86.44 160 TYR A N 1
ATOM 1309 C CA . TYR A 1 160 ? 16.141 5.301 -2.317 1.00 86.44 160 TYR A CA 1
ATOM 1310 C C . TYR A 1 160 ? 14.868 5.990 -1.831 1.00 86.44 160 TYR A C 1
ATOM 1312 O O . TYR A 1 160 ? 14.503 5.859 -0.664 1.00 86.44 160 TYR A O 1
ATOM 1320 N N . GLY A 1 161 ? 14.153 6.666 -2.736 1.00 85.19 161 GLY A N 1
ATOM 1321 C CA . GLY A 1 161 ? 12.847 7.252 -2.442 1.00 85.19 161 GLY A CA 1
ATOM 1322 C C . GLY A 1 161 ? 11.836 6.202 -1.983 1.00 85.19 161 GLY A C 1
ATOM 1323 O O . GLY A 1 161 ? 11.192 6.377 -0.950 1.00 85.19 161 GLY A O 1
ATOM 1324 N N . ILE A 1 162 ? 11.745 5.076 -2.698 1.00 84.94 162 ILE A N 1
ATOM 1325 C CA . ILE A 1 162 ? 10.863 3.959 -2.335 1.00 84.94 162 ILE A CA 1
ATOM 1326 C C . ILE A 1 162 ? 11.242 3.396 -0.962 1.00 84.94 162 ILE A C 1
ATOM 1328 O O . ILE A 1 162 ? 10.360 3.196 -0.128 1.00 84.94 162 ILE A O 1
ATOM 1332 N N . LEU A 1 163 ? 12.532 3.174 -0.698 1.00 85.75 163 LEU A N 1
ATOM 1333 C CA . LEU A 1 163 ? 13.002 2.606 0.567 1.00 85.75 163 LEU A CA 1
ATOM 1334 C C . LEU A 1 163 ? 12.708 3.531 1.755 1.00 85.75 163 LEU A C 1
ATOM 1336 O O . LEU A 1 163 ? 12.193 3.080 2.776 1.00 85.75 163 LEU A O 1
ATOM 1340 N N . ILE A 1 164 ? 12.952 4.835 1.605 1.00 87.75 164 ILE A N 1
ATOM 1341 C CA . ILE A 1 164 ? 12.593 5.830 2.622 1.00 87.75 164 ILE A CA 1
ATOM 1342 C C . ILE A 1 164 ? 11.071 5.858 2.817 1.00 87.75 164 ILE A C 1
ATOM 1344 O O . ILE A 1 164 ? 10.595 5.831 3.952 1.00 87.75 164 ILE A O 1
ATOM 1348 N N . GLY A 1 165 ? 10.295 5.847 1.729 1.00 85.62 165 GLY A N 1
ATOM 1349 C CA . GLY A 1 165 ? 8.834 5.787 1.784 1.00 85.62 165 GLY A CA 1
ATOM 1350 C C . GLY A 1 165 ? 8.327 4.565 2.556 1.00 85.62 165 GLY A C 1
ATOM 1351 O O . GLY A 1 165 ? 7.426 4.690 3.381 1.00 85.62 165 GLY A O 1
ATOM 1352 N N . ARG A 1 166 ? 8.953 3.402 2.358 1.00 86.88 166 ARG A N 1
ATOM 1353 C CA . ARG A 1 166 ? 8.651 2.155 3.079 1.00 86.88 166 ARG A CA 1
ATOM 1354 C C . ARG A 1 166 ? 8.960 2.267 4.572 1.00 86.88 166 ARG A C 1
ATOM 1356 O O . ARG A 1 166 ? 8.138 1.886 5.395 1.00 86.88 166 ARG A O 1
ATOM 1363 N N . LEU A 1 167 ? 10.074 2.894 4.954 1.00 87.06 167 LEU A N 1
ATOM 1364 C CA . LEU A 1 167 ? 10.368 3.159 6.370 1.00 87.06 167 LEU A CA 1
ATOM 1365 C C . LEU A 1 167 ? 9.304 4.056 7.026 1.00 87.06 167 LEU A C 1
ATOM 1367 O O . LEU A 1 167 ? 8.910 3.809 8.168 1.00 87.06 167 LEU A O 1
ATOM 1371 N N . PHE A 1 168 ? 8.778 5.050 6.301 1.00 85.62 168 PHE A N 1
ATOM 1372 C CA . PHE A 1 168 ? 7.690 5.901 6.800 1.00 85.62 168 PHE A CA 1
ATOM 1373 C C . PHE A 1 168 ? 6.384 5.135 7.060 1.00 85.62 168 PHE A C 1
ATOM 1375 O O . PHE A 1 168 ? 5.618 5.522 7.945 1.00 85.62 168 PHE A O 1
ATOM 1382 N N . LEU A 1 169 ? 6.139 4.026 6.357 1.00 85.38 169 LEU A N 1
ATOM 1383 C CA . LEU A 1 169 ? 4.964 3.178 6.577 1.00 85.38 169 LEU A CA 1
ATOM 1384 C C . LEU A 1 169 ? 4.994 2.437 7.924 1.00 85.38 169 LEU A C 1
ATOM 1386 O O . LEU A 1 169 ? 3.936 2.077 8.441 1.00 85.38 169 LEU A O 1
ATOM 1390 N N . LEU A 1 170 ? 6.171 2.269 8.536 1.00 86.06 170 LEU A N 1
ATOM 1391 C CA . LEU A 1 170 ? 6.330 1.628 9.847 1.00 86.06 170 LEU A CA 1
ATOM 1392 C C . LEU A 1 170 ? 6.124 2.593 11.022 1.00 86.06 170 LEU A C 1
ATOM 1394 O O . LEU A 1 170 ? 5.855 2.166 12.144 1.00 86.06 170 LEU A O 1
ATOM 1398 N N . VAL A 1 171 ? 6.211 3.903 10.785 1.00 82.56 171 VAL A N 1
ATOM 1399 C CA . VAL A 1 171 ? 6.075 4.936 11.822 1.00 82.56 171 VAL A CA 1
ATOM 1400 C C . VAL A 1 171 ? 4.756 4.850 12.616 1.00 82.56 171 VAL A C 1
ATOM 1402 O O . VAL A 1 171 ? 4.820 5.003 13.842 1.00 82.56 171 VAL A O 1
ATOM 1405 N N . PRO A 1 172 ? 3.574 4.543 12.025 1.00 78.62 172 PRO A N 1
ATOM 1406 C CA . PRO A 1 172 ? 2.352 4.356 12.809 1.00 78.62 172 PRO A CA 1
ATOM 1407 C C . PRO A 1 172 ? 2.461 3.319 13.939 1.00 78.62 172 PRO A C 1
ATOM 1409 O O . PRO A 1 172 ? 1.722 3.444 14.916 1.00 78.62 172 PRO A O 1
ATOM 1412 N N . LEU A 1 173 ? 3.383 2.350 13.866 1.00 79.69 173 LEU A N 1
ATOM 1413 C CA . LEU A 1 173 ? 3.633 1.380 14.938 1.00 79.69 173 LEU A CA 1
ATOM 1414 C C . LEU A 1 173 ? 4.212 2.043 16.201 1.00 79.69 173 LEU A C 1
ATOM 1416 O O . LEU A 1 173 ? 3.860 1.668 17.322 1.00 79.69 173 LEU A O 1
ATOM 1420 N N . PHE A 1 174 ? 5.058 3.059 16.020 1.00 80.25 174 PHE A N 1
ATOM 1421 C CA . PHE A 1 174 ? 5.863 3.670 17.081 1.00 80.25 174 PHE A CA 1
ATOM 1422 C C . PHE A 1 174 ? 5.284 4.973 17.634 1.00 80.25 174 PHE A C 1
ATOM 1424 O O . PHE A 1 174 ? 5.682 5.403 18.715 1.00 80.25 174 PHE A O 1
ATOM 1431 N N . ILE A 1 175 ? 4.331 5.608 16.941 1.00 73.06 175 ILE A N 1
ATOM 1432 C CA . ILE A 1 175 ? 3.733 6.863 17.421 1.00 73.06 175 ILE A CA 1
ATOM 1433 C C . ILE A 1 175 ? 2.995 6.613 18.742 1.00 73.06 175 ILE A C 1
ATOM 1435 O O . ILE A 1 175 ? 2.040 5.835 18.736 1.00 73.06 175 ILE A O 1
ATOM 1439 N N . PRO A 1 176 ? 3.367 7.260 19.859 1.00 65.38 176 PRO A N 1
ATOM 1440 C CA . PRO A 1 176 ? 2.725 7.019 21.143 1.00 65.38 176 PRO A CA 1
ATOM 1441 C C . PRO A 1 176 ? 1.242 7.403 21.096 1.00 65.38 176 PRO A C 1
ATOM 1443 O O . PRO A 1 176 ? 0.880 8.521 20.725 1.00 65.38 176 PRO A O 1
ATOM 1446 N N . LEU A 1 177 ? 0.375 6.477 21.510 1.00 65.06 177 LEU A N 1
ATOM 1447 C CA . LEU A 1 177 ? -1.045 6.752 21.703 1.00 65.06 177 LEU A CA 1
ATOM 1448 C C . LEU A 1 177 ? -1.222 7.468 23.043 1.00 65.06 177 LEU A C 1
ATOM 1450 O O . LEU A 1 177 ? -1.139 6.848 24.101 1.00 65.06 177 LEU A O 1
ATOM 1454 N N . LYS A 1 178 ? -1.474 8.778 23.019 1.00 60.53 178 LYS A N 1
ATOM 1455 C CA . LYS A 1 178 ? -1.943 9.479 24.219 1.00 60.53 178 LYS A CA 1
ATOM 1456 C C . LYS A 1 178 ? -3.445 9.244 24.357 1.00 60.53 178 LYS A C 1
ATOM 1458 O O . LYS A 1 178 ? -4.232 9.880 23.667 1.00 60.53 178 LYS A O 1
ATOM 1463 N N . ILE A 1 179 ? -3.831 8.324 25.238 1.00 55.53 179 ILE A N 1
ATOM 1464 C CA . ILE A 1 179 ? -5.224 8.159 25.667 1.00 55.53 179 ILE A CA 1
ATOM 1465 C C . ILE A 1 179 ? -5.477 9.234 26.727 1.00 55.53 179 ILE A C 1
ATOM 1467 O O . ILE A 1 179 ? -5.057 9.093 27.875 1.00 55.53 179 ILE A O 1
ATOM 1471 N N . SER A 1 180 ? -6.091 10.354 26.343 1.00 50.28 180 SER A N 1
ATOM 1472 C CA . SER A 1 180 ? -6.465 11.389 27.310 1.00 50.28 180 SER A CA 1
ATOM 1473 C C . SER A 1 180 ? -7.600 10.874 28.199 1.00 50.28 180 SER A C 1
ATOM 1475 O O . SER A 1 180 ? -8.757 10.861 27.795 1.00 50.28 180 SER A O 1
ATOM 1477 N N . GLY A 1 181 ? -7.268 10.451 29.422 1.00 44.47 181 GLY A N 1
ATOM 1478 C CA . GLY A 1 181 ? -8.227 10.032 30.455 1.00 44.47 181 GLY A CA 1
ATOM 1479 C C . GLY A 1 181 ? -8.976 11.182 31.144 1.00 44.47 181 GLY A C 1
ATOM 1480 O O . GLY A 1 181 ? -9.655 10.959 32.140 1.00 44.47 181 GLY A O 1
ATOM 1481 N N . GLY A 1 182 ? -8.846 12.415 30.652 1.00 43.62 182 GLY A N 1
ATOM 1482 C CA . GLY A 1 182 ? -9.563 13.583 31.161 1.00 43.62 182 GLY A CA 1
ATOM 1483 C C . GLY A 1 182 ? -10.596 14.065 30.153 1.00 43.62 182 GLY A C 1
ATOM 1484 O O . GLY A 1 182 ? -10.301 14.092 28.959 1.00 43.62 182 GLY A O 1
ATOM 1485 N N . SER A 1 183 ? -11.775 14.462 30.648 1.00 40.66 183 SER A N 1
ATOM 1486 C CA . SER A 1 183 ? -12.834 15.172 29.918 1.00 40.66 183 SER A CA 1
ATOM 1487 C C . SER A 1 183 ? -12.238 16.291 29.057 1.00 40.66 183 SER A C 1
ATOM 1489 O O . SER A 1 183 ? -12.075 17.427 29.511 1.00 40.66 183 SER A O 1
ATOM 1491 N N . ALA A 1 184 ? -11.903 15.968 27.810 1.00 43.56 184 ALA A N 1
ATOM 1492 C CA . ALA A 1 184 ? -11.458 16.936 26.834 1.00 43.56 184 ALA A CA 1
ATOM 1493 C C . ALA A 1 184 ? -12.662 17.827 26.536 1.00 43.56 184 ALA A C 1
ATOM 1495 O O . ALA A 1 184 ? -13.594 17.423 25.840 1.00 43.56 184 ALA A O 1
ATOM 1496 N N . LYS A 1 185 ? -12.669 19.042 27.096 1.00 42.31 185 LYS A N 1
ATOM 1497 C CA . LYS A 1 185 ? -13.499 20.113 26.553 1.00 42.31 185 LYS A CA 1
ATOM 1498 C C . LYS A 1 185 ? -13.083 20.258 25.094 1.00 42.31 185 LYS A C 1
ATOM 1500 O O . LYS A 1 185 ? -11.991 20.740 24.801 1.00 42.31 185 LYS A O 1
ATOM 1505 N N . SER A 1 186 ? -13.944 19.760 24.215 1.00 45.44 186 SER A N 1
ATOM 1506 C CA . SER A 1 186 ? -13.810 19.827 22.768 1.00 45.44 186 SER A CA 1
ATOM 1507 C C . SER A 1 186 ? -13.929 21.286 22.346 1.00 45.44 186 SER A C 1
ATOM 1509 O O . SER A 1 186 ? -14.992 21.749 21.941 1.00 45.44 186 SER A O 1
ATOM 1511 N N . ASN A 1 187 ? -12.847 22.051 22.484 1.00 42.97 187 ASN A N 1
ATOM 1512 C CA . ASN A 1 187 ? -12.711 23.281 21.726 1.00 42.97 187 ASN A CA 1
ATOM 1513 C C . ASN A 1 187 ? -12.480 22.852 20.278 1.00 42.97 187 ASN A C 1
ATOM 1515 O O . ASN A 1 187 ? -11.352 22.599 19.864 1.00 42.97 187 ASN A O 1
ATOM 1519 N N . ASN A 1 188 ? -13.578 22.742 19.529 1.00 48.03 188 ASN A N 1
ATOM 1520 C CA . ASN A 1 188 ? -13.611 22.513 18.085 1.00 48.03 188 ASN A CA 1
ATOM 1521 C C . ASN A 1 188 ? -13.079 23.737 17.315 1.00 48.03 188 ASN A C 1
ATOM 1523 O O . ASN A 1 188 ? -13.692 24.179 16.345 1.00 48.03 188 ASN A O 1
ATOM 1527 N N . SER A 1 189 ? -11.962 24.332 17.738 1.00 49.66 189 SER A N 1
ATOM 1528 C CA . SER A 1 189 ? -11.265 25.287 16.891 1.00 49.66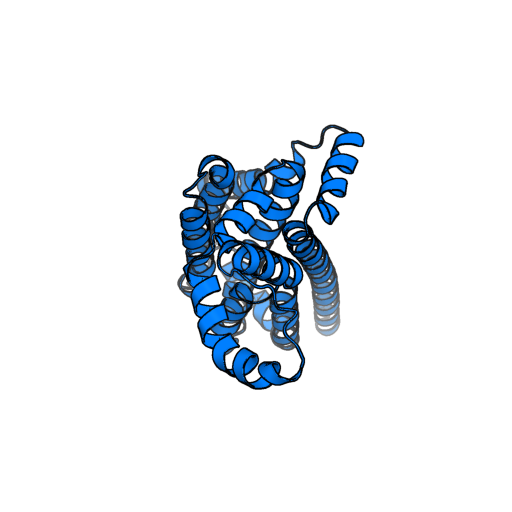 189 SER A CA 1
ATOM 1529 C C . SER A 1 189 ? -10.494 24.490 15.846 1.00 49.66 189 SER A C 1
ATOM 1531 O O . SER A 1 189 ? -9.463 23.873 16.120 1.00 49.66 189 SER A O 1
ATOM 1533 N N . PHE A 1 190 ? -11.049 24.471 14.637 1.00 56.12 190 PHE A N 1
ATOM 1534 C CA . PHE A 1 190 ? -10.350 24.029 13.440 1.00 56.12 190 PHE A CA 1
ATOM 1535 C C . PHE A 1 190 ? -9.077 24.874 13.323 1.00 56.12 190 PHE A C 1
ATOM 1537 O O . PHE A 1 190 ? -9.140 26.091 13.145 1.00 56.12 190 PHE A O 1
ATOM 1544 N N . THR A 1 191 ? -7.918 24.258 13.533 1.00 64.06 191 THR A N 1
ATOM 1545 C CA . THR A 1 191 ? -6.642 24.976 13.490 1.00 64.06 191 THR A CA 1
ATOM 1546 C C . THR A 1 191 ? -6.149 25.062 12.050 1.00 64.06 191 THR A C 1
ATOM 1548 O O . THR A 1 191 ? -6.471 24.215 11.221 1.00 64.06 191 THR A O 1
ATOM 1551 N N . LEU A 1 192 ? -5.324 26.063 11.735 1.00 59.28 192 LEU A N 1
ATOM 1552 C CA . LEU A 1 192 ? -4.705 26.197 10.409 1.00 59.28 192 LEU A CA 1
ATOM 1553 C C . LEU A 1 192 ? -3.935 24.920 10.013 1.00 59.28 192 LEU A C 1
ATOM 1555 O O . LEU A 1 192 ? -3.958 24.521 8.854 1.00 59.28 192 LEU A O 1
ATOM 1559 N N . ALA A 1 193 ? -3.340 24.224 10.987 1.00 52.62 193 ALA A N 1
ATOM 1560 C CA . ALA A 1 193 ? -2.687 22.933 10.783 1.00 52.62 193 ALA A CA 1
ATOM 1561 C C . ALA A 1 193 ? -3.657 21.823 10.334 1.00 52.62 193 ALA A C 1
ATOM 1563 O O . ALA A 1 193 ? -3.274 20.991 9.514 1.00 52.62 193 ALA A O 1
ATOM 1564 N N . ASP A 1 194 ? -4.906 21.824 10.817 1.00 56.16 194 ASP A N 1
ATOM 1565 C CA . ASP A 1 194 ? -5.938 20.883 10.362 1.00 56.16 194 ASP A CA 1
ATOM 1566 C C . ASP A 1 194 ? -6.309 21.174 8.907 1.00 56.16 194 ASP A C 1
ATOM 1568 O O . ASP A 1 194 ? -6.343 20.263 8.087 1.00 56.16 194 ASP A O 1
ATOM 1572 N N . ILE A 1 195 ? -6.499 22.451 8.560 1.00 64.06 195 ILE A N 1
ATOM 1573 C CA . ILE A 1 195 ? -6.802 22.870 7.185 1.00 64.06 195 ILE A CA 1
ATOM 1574 C C . ILE A 1 195 ? -5.675 22.456 6.243 1.00 64.06 195 ILE A C 1
ATOM 1576 O O . ILE A 1 195 ? -5.949 21.852 5.216 1.00 64.06 195 ILE A O 1
ATOM 1580 N N . VAL A 1 196 ? -4.415 22.721 6.597 1.00 58.28 196 VAL A N 1
ATOM 1581 C CA . VAL A 1 196 ? -3.251 22.342 5.779 1.00 58.28 196 VAL A CA 1
ATOM 1582 C C . VAL A 1 196 ? -3.141 20.825 5.646 1.00 58.28 196 VAL A C 1
ATOM 1584 O O . VAL A 1 196 ? -2.894 20.320 4.557 1.00 58.28 196 VAL A O 1
ATOM 1587 N N . THR A 1 197 ? -3.381 20.083 6.723 1.00 56.81 197 THR A N 1
ATOM 1588 C CA . THR A 1 197 ? -3.331 18.619 6.710 1.00 56.81 197 THR A CA 1
ATOM 1589 C C . THR A 1 197 ? -4.410 18.021 5.811 1.00 56.81 197 THR A C 1
ATOM 1591 O O . THR A 1 197 ? -4.102 17.206 4.942 1.00 56.81 197 THR A O 1
ATOM 1594 N N . TYR A 1 198 ? -5.664 18.446 5.979 1.00 62.81 198 TYR A N 1
ATOM 1595 C CA . TYR A 1 198 ? -6.770 17.988 5.143 1.00 62.81 198 TYR A CA 1
ATOM 1596 C C . TYR A 1 198 ? -6.636 18.485 3.706 1.00 62.81 198 TYR A C 1
ATOM 1598 O O . TYR A 1 198 ? -6.958 17.738 2.791 1.00 62.81 198 TYR A O 1
ATOM 1606 N N . ALA A 1 199 ? -6.113 19.693 3.488 1.00 61.81 199 ALA A N 1
ATOM 1607 C CA . ALA A 1 199 ? -5.852 20.224 2.158 1.00 61.81 199 ALA A CA 1
ATOM 1608 C C . ALA A 1 199 ? -4.760 19.432 1.446 1.00 61.81 199 ALA A C 1
ATOM 1610 O O . ALA A 1 199 ? -4.946 19.122 0.281 1.00 61.81 199 ALA A O 1
ATOM 1611 N N . VAL A 1 200 ? -3.664 19.051 2.112 1.00 60.62 200 VAL A N 1
ATOM 1612 C CA . VAL A 1 200 ? -2.613 18.229 1.491 1.00 60.62 200 VAL A CA 1
ATOM 1613 C C . VAL A 1 200 ? -3.071 16.784 1.308 1.00 60.62 200 VAL A C 1
ATOM 1615 O O . VAL A 1 200 ? -2.824 16.216 0.251 1.00 60.62 200 VAL A O 1
ATOM 1618 N N . ALA A 1 201 ? -3.786 16.193 2.268 1.00 60.34 201 ALA A N 1
ATOM 1619 C CA . ALA A 1 201 ? -4.377 14.865 2.096 1.00 60.34 201 ALA A CA 1
ATOM 1620 C C . ALA A 1 201 ? -5.379 14.853 0.930 1.00 60.34 201 ALA A C 1
ATOM 1622 O O . ALA A 1 201 ? -5.312 13.977 0.073 1.00 60.34 201 ALA A O 1
ATOM 1623 N N . ALA A 1 202 ? -6.244 15.868 0.845 1.00 62.59 202 ALA A N 1
ATOM 1624 C CA . ALA A 1 202 ? -7.124 16.069 -0.295 1.00 62.59 202 ALA A CA 1
ATOM 1625 C C . ALA A 1 202 ? -6.311 16.280 -1.572 1.00 62.59 202 ALA A C 1
ATOM 1627 O O . ALA A 1 202 ? -6.580 15.598 -2.542 1.00 62.59 202 ALA A O 1
ATOM 1628 N N . LEU A 1 203 ? -5.276 17.123 -1.579 1.00 61.53 203 LEU A N 1
ATOM 1629 C CA . LEU A 1 203 ? -4.431 17.359 -2.751 1.00 61.53 203 LEU A CA 1
ATOM 1630 C C . LEU A 1 203 ? -3.779 16.061 -3.240 1.00 61.53 203 LEU A C 1
ATOM 1632 O O . LEU A 1 203 ? -3.776 15.818 -4.435 1.00 61.53 203 LEU A O 1
ATOM 1636 N N . LEU A 1 204 ? -3.288 15.207 -2.340 1.00 59.62 204 LEU A N 1
ATOM 1637 C CA . LEU A 1 204 ? -2.679 13.914 -2.669 1.00 59.62 204 LEU A CA 1
ATOM 1638 C C . LEU A 1 204 ? -3.703 12.904 -3.213 1.00 59.62 204 LEU A C 1
ATOM 1640 O O . LEU A 1 204 ? -3.383 12.159 -4.134 1.00 59.62 204 LEU A O 1
ATOM 1644 N N . PHE A 1 205 ? -4.936 12.905 -2.697 1.00 56.66 205 PHE A N 1
ATOM 1645 C CA . PHE A 1 205 ? -6.038 12.073 -3.204 1.00 56.66 205 PHE A CA 1
ATOM 1646 C C . PHE A 1 205 ? -6.678 12.619 -4.491 1.00 56.66 205 PHE A C 1
ATOM 1648 O O . PHE A 1 205 ? -7.221 11.858 -5.289 1.00 56.66 205 PHE A O 1
ATOM 1655 N N . VAL A 1 206 ? -6.632 13.935 -4.688 1.00 57.69 206 VAL A N 1
ATOM 1656 C CA . VAL A 1 206 ? -7.309 14.668 -5.763 1.00 57.69 206 VAL A CA 1
ATOM 1657 C C . VAL A 1 206 ? -6.366 14.915 -6.941 1.00 57.69 206 VAL A C 1
ATOM 1659 O O . VAL A 1 206 ? -6.842 14.976 -8.067 1.00 57.69 206 VAL A O 1
ATOM 1662 N N . GLN A 1 207 ? -5.041 14.954 -6.755 1.00 61.03 207 GLN A N 1
ATOM 1663 C CA . GLN A 1 207 ? -4.069 15.090 -7.853 1.00 61.03 207 GLN A CA 1
ATOM 1664 C C . GLN A 1 207 ? -4.256 14.050 -8.978 1.00 61.03 207 GLN A C 1
ATOM 1666 O O . GLN A 1 207 ? -4.196 14.439 -10.151 1.00 61.03 207 GLN A O 1
ATOM 1671 N N . PRO A 1 208 ? -4.529 12.764 -8.667 1.00 56.88 208 PRO A N 1
ATOM 1672 C CA . PRO A 1 208 ? -4.828 11.762 -9.680 1.00 56.88 208 PRO A CA 1
ATOM 1673 C C . PRO A 1 208 ? -6.159 12.051 -10.407 1.00 56.88 208 PRO A C 1
ATOM 1675 O O . PRO A 1 208 ? -6.274 11.787 -11.601 1.00 56.88 208 PRO A O 1
ATOM 1678 N N . LEU A 1 209 ? -7.150 12.636 -9.717 1.00 56.19 209 LEU A N 1
ATOM 1679 C CA . LEU A 1 209 ? -8.479 12.968 -10.254 1.00 56.19 209 LEU A CA 1
ATOM 1680 C C . LEU A 1 209 ? -8.527 14.285 -11.049 1.00 56.19 209 LEU A C 1
ATOM 1682 O O . LEU A 1 209 ? -9.291 14.380 -12.002 1.00 56.19 209 LEU A O 1
ATOM 1686 N N . LEU A 1 210 ? -7.724 15.296 -10.701 1.00 55.56 210 LEU A N 1
ATOM 1687 C CA . LEU A 1 210 ? -7.729 16.614 -11.365 1.00 55.56 210 LEU A CA 1
ATOM 1688 C C . LEU A 1 210 ? -7.261 16.565 -12.820 1.00 55.56 210 LEU A C 1
ATOM 1690 O O . LEU A 1 210 ? -7.530 17.488 -13.580 1.00 55.56 210 LEU A O 1
ATOM 1694 N N . HIS A 1 211 ? -6.571 15.496 -13.211 1.00 54.84 211 HIS A N 1
ATOM 1695 C CA . HIS A 1 211 ? -6.172 15.275 -14.597 1.00 54.84 211 HIS A CA 1
ATOM 1696 C C . HIS A 1 211 ? -7.277 14.613 -15.433 1.00 54.84 211 HIS A C 1
ATOM 1698 O O . HIS A 1 211 ? -7.070 14.378 -16.618 1.00 54.84 211 HIS A O 1
ATOM 1704 N N . VAL A 1 212 ? -8.444 14.315 -14.850 1.00 56.69 212 VAL A N 1
ATOM 1705 C CA . VAL A 1 212 ? -9.587 13.704 -15.537 1.00 56.69 212 VAL A CA 1
ATOM 1706 C C . VAL A 1 212 ? -10.574 14.789 -15.962 1.00 56.69 212 VAL A C 1
ATOM 1708 O O . VAL A 1 212 ? -11.541 15.070 -15.261 1.00 56.69 212 VAL A O 1
ATOM 1711 N N . SER A 1 213 ? -10.325 15.416 -17.111 1.00 56.25 213 SER A N 1
ATOM 1712 C CA . SER A 1 213 ? -11.256 16.386 -17.706 1.00 56.25 213 SER A CA 1
ATOM 1713 C C . SER A 1 213 ? -12.310 15.743 -18.614 1.00 56.25 213 SER A C 1
ATOM 1715 O O . SER A 1 213 ? -13.401 16.286 -18.734 1.00 56.25 213 SER A O 1
ATOM 1717 N N . ASP A 1 214 ? -12.019 14.577 -19.210 1.00 64.81 214 ASP A N 1
ATOM 1718 C CA . ASP A 1 214 ? -12.833 13.978 -20.277 1.00 64.81 214 ASP A CA 1
ATOM 1719 C C . ASP A 1 214 ? -13.010 12.456 -20.147 1.00 64.81 214 ASP A C 1
ATOM 1721 O O . ASP A 1 214 ? -12.196 11.747 -19.545 1.00 64.81 214 ASP A O 1
ATOM 1725 N N . LEU A 1 215 ? -14.063 11.931 -20.789 1.00 66.81 215 LEU A N 1
ATOM 1726 C CA . LEU A 1 215 ? -14.333 10.488 -20.909 1.00 66.81 215 LEU A CA 1
ATOM 1727 C C . LEU A 1 215 ? -13.181 9.726 -21.584 1.00 66.81 215 LEU A C 1
ATOM 1729 O O . LEU A 1 215 ? -12.924 8.567 -21.251 1.00 66.81 215 LEU A O 1
ATOM 1733 N N . ASP A 1 216 ? -12.457 10.371 -22.496 1.00 68.50 216 ASP A N 1
ATOM 1734 C CA . ASP A 1 216 ? -11.277 9.779 -23.128 1.00 68.50 216 ASP A CA 1
ATOM 1735 C C . ASP A 1 216 ? -10.098 9.689 -22.153 1.00 68.50 216 ASP A C 1
ATOM 1737 O O . ASP A 1 216 ? -9.349 8.711 -22.168 1.00 68.50 216 ASP A O 1
ATOM 1741 N N . THR A 1 217 ? -9.991 10.622 -21.208 1.00 67.44 217 THR A N 1
ATOM 1742 C CA . THR A 1 217 ? -9.002 10.553 -20.129 1.00 67.44 217 THR A CA 1
ATOM 1743 C C . THR A 1 217 ? -9.304 9.415 -19.157 1.00 67.44 217 THR A C 1
ATOM 1745 O O . THR A 1 217 ? -8.382 8.723 -18.724 1.00 67.44 217 THR A O 1
ATOM 1748 N N . LEU A 1 218 ? -10.584 9.127 -18.891 1.00 67.81 218 LEU A N 1
ATOM 1749 C CA . LEU A 1 218 ? -10.986 7.935 -18.135 1.00 67.81 218 LEU A CA 1
ATOM 1750 C C . LEU A 1 218 ? -10.611 6.642 -18.861 1.00 67.81 218 LEU A C 1
ATOM 1752 O O . LEU A 1 218 ? -10.009 5.758 -18.251 1.00 67.81 218 LEU A O 1
ATOM 1756 N N . LYS A 1 219 ? -10.895 6.528 -20.164 1.00 74.00 219 LYS A N 1
ATOM 1757 C CA . LYS A 1 219 ? -10.465 5.364 -20.960 1.00 74.00 219 LYS A CA 1
ATOM 1758 C C . LYS A 1 219 ? -8.945 5.202 -20.942 1.00 74.00 219 LYS A C 1
ATOM 1760 O O . LYS A 1 219 ? -8.457 4.087 -20.780 1.00 74.00 219 LYS A O 1
ATOM 1765 N N . ASN A 1 220 ? -8.197 6.301 -21.020 1.00 73.19 220 ASN A N 1
ATOM 1766 C CA . ASN A 1 220 ? -6.738 6.286 -20.942 1.00 73.19 220 ASN A CA 1
ATOM 1767 C C . ASN A 1 220 ? -6.230 5.851 -19.556 1.00 73.19 220 ASN A C 1
ATOM 1769 O O . ASN A 1 220 ? -5.258 5.098 -19.467 1.00 73.19 220 ASN A O 1
ATOM 1773 N N . ILE A 1 221 ? -6.901 6.234 -18.468 1.00 73.69 221 ILE A N 1
ATOM 1774 C CA . ILE A 1 221 ? -6.585 5.747 -17.116 1.00 73.69 221 ILE A CA 1
ATOM 1775 C C . ILE A 1 221 ? -6.889 4.251 -16.989 1.00 73.69 221 ILE A C 1
ATOM 1777 O O . ILE A 1 221 ? -6.040 3.482 -16.541 1.00 73.69 221 ILE A O 1
ATOM 1781 N N . PHE A 1 222 ? -8.051 3.798 -17.456 1.00 79.31 222 PHE A N 1
ATOM 1782 C CA . PHE A 1 222 ? -8.403 2.376 -17.436 1.00 79.31 222 PHE A CA 1
ATOM 1783 C C . PHE A 1 222 ? -7.512 1.527 -18.349 1.00 79.31 222 PHE A C 1
ATOM 1785 O O . PHE A 1 222 ? -7.201 0.389 -18.007 1.00 79.31 222 PHE A O 1
ATOM 1792 N N . SER A 1 223 ? -7.011 2.080 -19.457 1.00 75.44 223 SER A N 1
ATOM 1793 C CA . SER A 1 223 ? -6.039 1.386 -20.313 1.00 75.44 223 SER A CA 1
ATOM 1794 C C . SER A 1 223 ? -4.726 1.070 -19.577 1.00 75.44 223 SER A C 1
ATOM 1796 O O . SER A 1 223 ? -4.066 0.078 -19.882 1.00 75.44 223 SER A O 1
ATOM 1798 N N . GLY A 1 224 ? -4.383 1.852 -18.543 1.00 70.06 224 GLY A N 1
ATOM 1799 C CA . GLY A 1 224 ? -3.222 1.619 -17.682 1.00 70.06 224 GLY A CA 1
ATOM 1800 C C . GLY A 1 224 ? -3.334 0.382 -16.800 1.00 70.06 224 GLY A C 1
ATOM 1801 O O . GLY A 1 224 ? -2.301 -0.157 -16.402 1.00 70.06 224 GLY A O 1
ATOM 1802 N N . LEU A 1 225 ? -4.556 -0.099 -16.543 1.00 76.38 225 LEU A N 1
ATOM 1803 C CA . LEU A 1 225 ? -4.832 -1.217 -15.638 1.00 76.38 225 LEU A CA 1
ATOM 1804 C C . LEU A 1 225 ? -4.132 -2.505 -16.088 1.00 76.38 225 LEU A C 1
ATOM 1806 O O . LEU A 1 225 ? -3.606 -3.243 -15.266 1.00 76.38 225 LEU A O 1
ATOM 1810 N N . ASN A 1 226 ? -4.079 -2.750 -17.399 1.00 82.06 226 ASN A N 1
ATOM 1811 C CA . ASN A 1 226 ? -3.448 -3.936 -17.988 1.00 82.06 226 ASN A CA 1
ATOM 1812 C C . ASN A 1 226 ? -2.176 -3.598 -18.785 1.00 82.06 226 ASN A C 1
ATOM 1814 O O . ASN A 1 226 ? -1.640 -4.452 -19.483 1.00 82.06 226 ASN A O 1
ATOM 1818 N N . ALA A 1 227 ? -1.670 -2.364 -18.680 1.00 78.19 227 ALA A N 1
ATOM 1819 C CA . ALA A 1 227 ? -0.547 -1.898 -19.493 1.00 78.19 227 ALA A CA 1
ATOM 1820 C C . ALA A 1 227 ? 0.809 -2.489 -19.080 1.00 78.19 227 ALA A C 1
ATOM 1822 O O . ALA A 1 227 ? 1.754 -2.442 -19.867 1.00 78.19 227 ALA A O 1
ATOM 1823 N N . HIS A 1 228 ? 0.948 -2.961 -17.839 1.00 82.31 228 HIS A N 1
ATOM 1824 C CA . HIS A 1 228 ? 2.155 -3.625 -17.355 1.00 82.31 228 HIS A CA 1
ATOM 1825 C C . HIS A 1 228 ? 1.812 -4.597 -16.215 1.00 82.31 228 HIS A C 1
ATOM 1827 O O . HIS A 1 228 ? 1.024 -4.219 -15.343 1.00 82.31 228 HIS A O 1
ATOM 1833 N N . PRO A 1 229 ? 2.424 -5.795 -16.137 1.00 81.94 229 PRO A N 1
ATOM 1834 C CA . PRO A 1 229 ? 2.118 -6.773 -15.085 1.00 81.94 229 PRO A CA 1
ATOM 1835 C C . PRO A 1 229 ? 2.398 -6.289 -13.649 1.00 81.94 229 PRO A C 1
ATOM 1837 O O . PRO A 1 229 ? 1.831 -6.816 -12.691 1.00 81.94 229 PRO A O 1
ATOM 1840 N N . ALA A 1 230 ? 3.292 -5.307 -13.482 1.00 81.06 230 ALA A N 1
ATOM 1841 C CA . ALA A 1 230 ? 3.553 -4.663 -12.190 1.00 81.06 230 ALA A CA 1
ATOM 1842 C C . ALA A 1 230 ? 2.394 -3.755 -11.755 1.00 81.06 230 ALA A C 1
ATOM 1844 O O . ALA A 1 230 ? 1.921 -3.838 -10.624 1.00 81.06 230 ALA A O 1
ATOM 1845 N N . VAL A 1 231 ? 1.924 -2.919 -12.683 1.00 84.69 231 VAL A N 1
ATOM 1846 C CA . VAL A 1 231 ? 0.856 -1.943 -12.445 1.00 84.69 231 VAL A CA 1
ATOM 1847 C C . VAL A 1 231 ? -0.470 -2.658 -12.251 1.00 84.69 231 VAL A C 1
ATOM 1849 O O . VAL A 1 231 ? -1.209 -2.315 -11.338 1.00 84.69 231 VAL A O 1
ATOM 1852 N N . SER A 1 232 ? -0.743 -3.693 -13.049 1.00 86.81 232 SER A N 1
ATOM 1853 C CA . SER A 1 232 ? -1.969 -4.477 -12.919 1.00 86.81 232 SER A CA 1
ATOM 1854 C C . SER A 1 232 ? -2.081 -5.124 -11.543 1.00 86.81 232 SER A C 1
ATOM 1856 O O . SER A 1 232 ? -3.128 -5.038 -10.911 1.00 86.81 232 SER A O 1
ATOM 1858 N N . ALA A 1 233 ? -0.987 -5.693 -11.026 1.00 87.06 233 ALA A N 1
ATOM 1859 C CA . ALA A 1 233 ? -0.969 -6.281 -9.691 1.00 87.06 233 ALA A CA 1
ATOM 1860 C C . ALA A 1 233 ? -1.342 -5.261 -8.600 1.00 87.06 233 ALA A C 1
ATOM 1862 O O . ALA A 1 233 ? -2.180 -5.570 -7.758 1.00 87.06 233 ALA A O 1
ATOM 1863 N N . LEU A 1 234 ? -0.774 -4.050 -8.643 1.00 86.81 234 LEU A N 1
ATOM 1864 C CA . LEU A 1 234 ? -1.100 -2.978 -7.693 1.00 86.81 234 LEU A CA 1
ATOM 1865 C C . LEU A 1 234 ? -2.523 -2.435 -7.885 1.00 86.81 234 LEU A C 1
ATOM 1867 O O . LEU A 1 234 ? -3.217 -2.166 -6.910 1.00 86.81 234 LEU A O 1
ATOM 1871 N N . ALA A 1 235 ? -2.973 -2.293 -9.130 1.00 87.25 235 ALA A N 1
ATOM 1872 C CA . ALA A 1 235 ? -4.294 -1.765 -9.442 1.00 87.25 235 ALA A CA 1
ATOM 1873 C C . ALA A 1 235 ? -5.415 -2.713 -8.988 1.00 87.25 235 ALA A C 1
ATOM 1875 O O . ALA A 1 235 ? -6.380 -2.272 -8.367 1.00 87.25 235 ALA A O 1
ATOM 1876 N N . TYR A 1 236 ? -5.282 -4.019 -9.244 1.00 90.12 236 TYR A N 1
ATOM 1877 C CA . TYR A 1 236 ? -6.251 -5.003 -8.757 1.00 90.12 236 TYR A CA 1
ATOM 1878 C C . TYR A 1 236 ? -6.232 -5.107 -7.229 1.00 90.12 236 T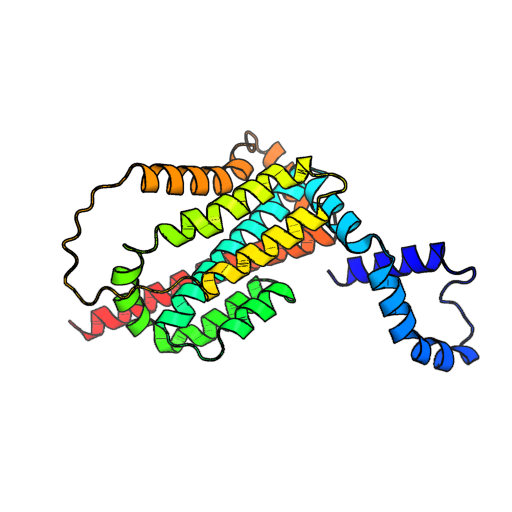YR A C 1
ATOM 1880 O O . TYR A 1 236 ? -7.298 -5.173 -6.623 1.00 90.12 236 TYR A O 1
ATOM 1888 N N . ASP A 1 237 ? -5.054 -5.054 -6.598 1.00 90.75 237 ASP A N 1
ATOM 1889 C CA . ASP A 1 237 ? -4.935 -5.018 -5.135 1.00 90.75 237 ASP A CA 1
ATOM 1890 C C . ASP A 1 237 ? -5.655 -3.797 -4.536 1.00 90.75 237 ASP A C 1
ATOM 1892 O O . ASP A 1 237 ? -6.430 -3.927 -3.588 1.00 90.75 237 ASP A O 1
ATOM 1896 N N . PHE A 1 238 ? -5.497 -2.624 -5.155 1.00 88.19 238 PHE A N 1
ATOM 1897 C CA . PHE A 1 238 ? -6.221 -1.406 -4.794 1.00 88.19 238 PHE A CA 1
ATOM 1898 C C . PHE A 1 238 ? -7.744 -1.566 -4.923 1.00 88.19 238 PHE A C 1
ATOM 1900 O O . PHE A 1 238 ? -8.475 -1.236 -3.989 1.00 88.19 238 PHE A O 1
ATOM 1907 N N . ILE A 1 239 ? -8.237 -2.111 -6.041 1.00 88.38 239 ILE A N 1
ATOM 1908 C CA . ILE A 1 239 ? -9.679 -2.326 -6.261 1.00 88.38 239 ILE A CA 1
ATOM 1909 C C . ILE A 1 239 ? -10.256 -3.278 -5.206 1.00 88.38 239 ILE A C 1
ATOM 1911 O O . ILE A 1 239 ? -11.307 -2.996 -4.628 1.00 88.38 239 ILE A O 1
ATOM 1915 N N . ILE A 1 240 ? -9.563 -4.384 -4.923 1.00 91.69 240 ILE A N 1
ATOM 1916 C CA . ILE A 1 240 ? -9.985 -5.352 -3.903 1.00 91.69 240 ILE A CA 1
ATOM 1917 C C . ILE A 1 240 ? -9.983 -4.693 -2.521 1.00 91.69 240 ILE A C 1
ATOM 1919 O O . ILE A 1 240 ? -10.946 -4.839 -1.774 1.00 91.69 240 ILE A O 1
ATOM 1923 N N . SER A 1 241 ? -8.942 -3.924 -2.191 1.00 88.50 241 SER A N 1
ATOM 1924 C CA . SER A 1 241 ? -8.839 -3.184 -0.930 1.00 88.50 241 SER A CA 1
ATOM 1925 C C . SER A 1 241 ? -10.001 -2.199 -0.740 1.00 88.50 241 SER A C 1
ATOM 1927 O O . SER A 1 241 ? -10.604 -2.167 0.339 1.00 88.50 241 SER A O 1
ATOM 1929 N N . LEU A 1 242 ? -10.377 -1.451 -1.785 1.00 86.75 242 LEU A N 1
ATOM 1930 C CA . LEU A 1 242 ? -11.544 -0.564 -1.764 1.00 86.75 242 LEU A CA 1
ATOM 1931 C C . LEU A 1 242 ? -12.847 -1.335 -1.559 1.00 86.75 242 LEU A C 1
ATOM 1933 O O . LEU A 1 242 ? -13.665 -0.953 -0.722 1.00 86.75 242 LEU A O 1
ATOM 1937 N N . PHE A 1 243 ? -13.038 -2.435 -2.285 1.00 88.50 243 PHE A N 1
ATOM 1938 C CA . PHE A 1 243 ? -14.222 -3.270 -2.119 1.00 88.50 243 PHE A CA 1
ATOM 1939 C C . PHE A 1 243 ? -14.324 -3.800 -0.683 1.00 88.50 243 PHE A C 1
ATOM 1941 O O . PHE A 1 243 ? -15.359 -3.645 -0.034 1.00 88.50 243 PHE A O 1
ATOM 1948 N N . SER A 1 244 ? -13.226 -4.311 -0.130 1.00 88.75 244 SER A N 1
ATOM 1949 C CA . SER A 1 244 ? -13.144 -4.735 1.267 1.00 88.75 244 SER A CA 1
ATOM 1950 C C . SER A 1 244 ? -13.509 -3.617 2.245 1.00 88.75 244 SER A C 1
ATOM 1952 O O . SER A 1 244 ? -14.229 -3.868 3.209 1.00 88.75 244 SER A O 1
ATOM 1954 N N . TRP A 1 245 ? -13.076 -2.378 1.995 1.00 85.94 245 TRP A N 1
ATOM 1955 C CA . TRP A 1 245 ? -13.473 -1.215 2.796 1.00 85.94 245 TRP A CA 1
ATOM 1956 C C . TRP A 1 245 ? -14.980 -0.953 2.759 1.00 85.94 245 TRP A C 1
ATOM 1958 O O . TRP A 1 245 ? -15.579 -0.700 3.805 1.00 85.94 245 TRP A O 1
ATOM 1968 N N . THR A 1 246 ? -15.610 -1.053 1.584 1.00 82.88 246 THR A N 1
ATOM 1969 C CA . THR A 1 246 ? -17.067 -0.870 1.459 1.00 82.88 246 THR A CA 1
ATOM 1970 C C . THR A 1 246 ? -17.848 -1.951 2.206 1.00 82.88 246 THR A C 1
ATOM 1972 O O . THR A 1 246 ? -18.786 -1.641 2.942 1.00 82.88 246 THR A O 1
ATOM 1975 N N . VAL A 1 247 ? -17.419 -3.211 2.088 1.00 88.50 247 VAL A N 1
ATOM 1976 C CA . VAL A 1 247 ? -18.026 -4.345 2.795 1.00 88.50 247 VAL A CA 1
ATOM 1977 C C . VAL A 1 247 ? -17.859 -4.188 4.304 1.00 88.50 247 VAL A C 1
ATOM 1979 O O . VAL A 1 247 ? -18.826 -4.342 5.049 1.00 88.50 247 VAL A O 1
ATOM 1982 N N . TRP A 1 248 ? -16.657 -3.830 4.758 1.00 84.62 248 TRP A N 1
ATOM 1983 C CA . TRP A 1 248 ? -16.383 -3.562 6.166 1.00 84.62 248 TRP A CA 1
ATOM 1984 C C . TRP A 1 248 ? -17.289 -2.461 6.717 1.00 84.62 248 TRP A C 1
ATOM 1986 O O . TRP A 1 248 ? -17.958 -2.677 7.725 1.00 84.62 248 TRP A O 1
ATOM 1996 N N . GLY A 1 249 ? -17.397 -1.328 6.014 1.00 81.62 249 GLY A N 1
ATOM 1997 C CA . GLY A 1 249 ? -18.275 -0.223 6.402 1.00 81.62 249 GLY A CA 1
ATOM 1998 C C . GLY A 1 249 ? -19.735 -0.656 6.574 1.00 81.62 249 GLY A C 1
ATOM 1999 O O . GLY A 1 249 ? -20.382 -0.298 7.561 1.00 81.62 249 GLY A O 1
ATOM 2000 N N . PHE A 1 250 ? -20.240 -1.496 5.667 1.00 85.12 250 PHE A N 1
ATOM 2001 C CA . PHE A 1 250 ? -21.596 -2.039 5.753 1.00 85.12 250 PHE A CA 1
ATOM 2002 C C . PHE A 1 250 ? -21.792 -2.977 6.956 1.00 85.12 250 PHE A C 1
ATOM 2004 O O . PHE A 1 250 ? -22.815 -2.901 7.641 1.00 85.12 250 PHE A O 1
ATOM 2011 N N . ILE A 1 251 ? -20.810 -3.837 7.249 1.00 86.00 251 ILE A N 1
ATOM 2012 C CA . ILE A 1 251 ? -20.837 -4.730 8.419 1.00 86.00 251 ILE A CA 1
ATOM 2013 C C . ILE A 1 251 ? -20.841 -3.913 9.715 1.00 86.00 251 ILE A C 1
ATOM 2015 O O . ILE A 1 251 ? -21.661 -4.171 10.599 1.00 86.00 251 ILE A O 1
ATOM 2019 N N . THR A 1 252 ? -19.965 -2.909 9.817 1.00 81.00 252 THR A N 1
ATOM 2020 C CA . THR A 1 252 ? -19.876 -2.058 11.011 1.00 81.00 252 THR A CA 1
ATOM 2021 C C . THR A 1 252 ? -21.152 -1.258 11.239 1.00 81.00 252 THR A C 1
ATOM 2023 O O . THR A 1 252 ? -21.629 -1.173 12.368 1.00 81.00 252 THR A O 1
ATOM 2026 N N . TYR A 1 253 ? -21.763 -0.753 10.163 1.00 81.06 253 TYR A N 1
ATOM 2027 C CA . TYR A 1 253 ? -23.029 -0.028 10.236 1.00 81.06 253 TYR A CA 1
ATOM 2028 C C . TYR A 1 253 ? -24.153 -0.910 10.803 1.00 81.06 253 TYR A C 1
ATOM 2030 O O . TYR A 1 253 ? -24.786 -0.549 11.795 1.00 81.06 253 TYR A O 1
ATOM 2038 N N . LYS A 1 254 ? -24.329 -2.125 10.262 1.00 83.06 254 LYS A N 1
ATOM 2039 C CA . LYS A 1 254 ? -25.351 -3.073 10.742 1.00 83.06 254 LYS A CA 1
ATOM 2040 C C . LYS A 1 254 ? -25.175 -3.480 12.204 1.00 83.06 254 LYS A C 1
ATOM 2042 O O . LYS A 1 254 ? -26.161 -3.627 12.931 1.00 83.06 254 LYS A O 1
ATOM 2047 N N . GLN A 1 255 ? -23.936 -3.695 12.645 1.00 78.81 255 GLN A N 1
ATOM 2048 C CA . GLN A 1 255 ? -23.673 -4.031 14.045 1.00 78.81 255 GLN A CA 1
ATOM 2049 C C . GLN A 1 255 ? -24.019 -2.873 14.982 1.00 78.81 255 GLN A C 1
ATOM 2051 O O . GLN A 1 255 ? -24.554 -3.107 16.066 1.00 78.81 255 GLN A O 1
ATOM 2056 N N . GLN A 1 256 ? -23.758 -1.635 14.564 1.00 72.00 256 GLN A N 1
ATOM 2057 C CA . GLN A 1 256 ? -24.070 -0.461 15.367 1.00 72.00 256 GLN A CA 1
ATOM 2058 C C . GLN A 1 256 ? -25.582 -0.282 15.562 1.00 72.00 256 GLN A C 1
ATOM 2060 O O . GLN A 1 256 ? -26.019 0.023 16.674 1.00 72.00 256 GLN A O 1
ATOM 2065 N N . ASP A 1 257 ? -26.382 -0.529 14.524 1.00 75.25 257 ASP A N 1
ATOM 2066 C CA . ASP A 1 257 ? -27.845 -0.467 14.616 1.00 75.25 257 ASP A CA 1
ATOM 2067 C C . ASP A 1 257 ? -28.408 -1.560 15.537 1.00 75.25 257 ASP A C 1
ATOM 2069 O O . ASP A 1 257 ? -29.209 -1.269 16.424 1.00 75.25 257 ASP A O 1
ATOM 2073 N N . SER A 1 258 ? -27.877 -2.784 15.449 1.00 73.50 258 SER A N 1
ATOM 2074 C CA . SER A 1 258 ? -28.280 -3.902 16.322 1.00 73.50 258 SER A CA 1
ATOM 2075 C C . SER A 1 258 ? -28.001 -3.638 17.812 1.00 73.50 258 SER A C 1
ATOM 2077 O O . SER A 1 258 ? -28.718 -4.119 18.689 1.00 73.50 258 SER A O 1
ATOM 2079 N N . VAL A 1 259 ? -26.931 -2.899 18.130 1.00 70.38 259 VAL A N 1
ATOM 2080 C CA . VAL A 1 259 ? -26.596 -2.517 19.514 1.00 70.38 259 VAL A CA 1
ATOM 2081 C C . VAL A 1 259 ? -27.504 -1.395 20.022 1.00 70.38 259 VAL A C 1
ATOM 2083 O O . VAL A 1 259 ? -27.818 -1.370 21.212 1.00 70.38 259 VAL A O 1
ATOM 2086 N N . LYS A 1 260 ? -27.941 -0.472 19.156 1.00 69.00 260 LYS A N 1
ATOM 2087 C CA . LYS A 1 260 ? -28.894 0.585 19.532 1.00 69.00 260 LYS A CA 1
ATOM 2088 C C . LYS A 1 260 ? -30.278 0.012 19.827 1.00 69.00 260 LYS A C 1
ATOM 2090 O O . LYS A 1 260 ? -30.867 0.396 20.828 1.00 69.00 260 LYS A O 1
ATOM 2095 N N . GLU A 1 261 ? -30.750 -0.937 19.020 1.00 69.06 261 GLU A N 1
ATOM 2096 C CA . GLU A 1 261 ? -32.046 -1.598 19.232 1.00 69.06 261 GLU A CA 1
ATOM 2097 C C . GLU A 1 261 ? -32.116 -2.387 20.545 1.00 69.06 261 GLU A C 1
ATOM 2099 O O . GLU A 1 261 ? -33.165 -2.424 21.168 1.00 69.06 261 GLU A O 1
ATOM 2104 N N . LYS A 1 262 ? -31.008 -2.980 21.009 1.00 68.00 262 LYS A N 1
ATOM 2105 C CA . LYS A 1 262 ? -30.968 -3.711 22.293 1.00 68.00 262 LYS A CA 1
ATOM 2106 C C . LYS A 1 262 ? -30.952 -2.819 23.539 1.00 68.00 262 LYS A C 1
ATOM 2108 O O . LYS A 1 262 ? -31.131 -3.337 24.637 1.00 68.00 262 LYS A O 1
ATOM 2113 N N . ASN A 1 263 ? -30.651 -1.530 23.388 1.00 60.34 263 ASN A N 1
ATOM 2114 C CA . ASN A 1 263 ? -30.538 -0.578 24.499 1.00 60.34 263 ASN A CA 1
ATOM 2115 C C . ASN A 1 263 ? -31.757 0.357 24.623 1.00 60.34 263 ASN A C 1
ATOM 2117 O O . ASN A 1 263 ? -31.763 1.193 25.526 1.00 60.34 263 ASN A O 1
ATOM 2121 N N . ASN A 1 264 ? -32.741 0.226 23.727 1.00 53.12 264 ASN A N 1
ATOM 2122 C CA . ASN A 1 264 ? -34.056 0.871 23.796 1.00 53.12 264 ASN A CA 1
ATOM 2123 C C . ASN A 1 264 ? -35.112 -0.146 24.233 1.00 53.12 264 ASN A C 1
ATOM 2125 O O . ASN A 1 264 ? -36.083 0.290 24.887 1.00 53.12 264 ASN A O 1
#